Protein 4IO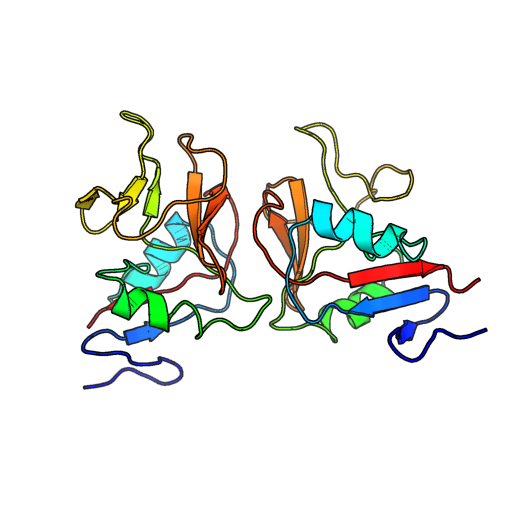P (pdb70)

Solvent-accessible surface area: 11741 Å² total; per-residue (Å²): 128,50,39,79,85,111,27,60,51,32,194,85,9,3,0,36,24,3,118,93,28,89,53,16,73,27,0,76,87,40,0,55,132,57,170,18,17,0,0,27,10,70,54,123,69,1,25,115,47,0,67,204,114,14,19,96,35,1,0,0,11,0,3,21,66,76,165,59,109,60,39,38,31,23,98,57,67,101,22,106,47,84,34,146,23,70,8,81,12,32,48,0,0,2,7,37,93,14,15,5,0,1,30,4,95,0,18,0,28,3,0,0,2,53,104,61,138,154,94,26,100,96,120,31,100,79,34,142,55,52,7,2,71,44,23,103,48,26,67,36,23,64,55,5,57,134,33,0,82,122,85,139,12,54,0,0,13,3,67,77,94,96,28,14,70,44,0,30,119,49,11,150,55,2,38,0,0,0,1,0,1,61,9,41,160,157,54,56,115,23,44,17,52,67,116,123,71,32,65,122,80,21,25,87,24,44,27,58,62,53,54,122,1,4,0,0,0,4,21,89,171,5,12,0,1,8,28,62,1,23,0,26,1,1,5,2,68,127

Foldseek 3Di:
DDDDPQWDDDDQKIKHKFDWWDFQVVVQVVLCVVPWGFAADDDPVVLQVQQVVAAPFKAWRQFFDDVPHATAGSPGDGDDPPDDAAAPATTWIHHNVGIYHDVRHDIGITMIMHGPD/DDDDDQWDDDPPKIKHFFDWWDQQVVVQVVLVVVVWGFADDPAPVSCLCVLQVADAVDKAFGQWFFDQVVLAIDGPVGDGDDVNHPDADDDRHHQWGWMDHSHHIYIDRSRTIDTTMIMDD

CATH classification: 3.10.100.10

Nearest PDB structures (foldseek):
  4iop-assembly1_B  TM=1.008E+00  e=7.908E-26  Homo sapiens
  5mgs-assembly1_A  TM=9.386E-01  e=6.373E-12  Homo sapiens
  5tzn-assembly2_W  TM=8.850E-01  e=7.744E-10  Mus musculus
  4zes-assembly1_A  TM=8.868E-01  e=1.144E-08  Homo sapiens
  4kzv-assembly2_B  TM=8.856E-01  e=1.827E-08  Bos taurus

Sequence (238 aa):
VACSGDWLGVRDKCFYFSDDTRNWTASKIFCSLQKAELAQIDTQEDMEFLKRYAGTDMHWIGLSRKQGDSWKWTNGTTFNGWFEIIGNGSFAFLSADGVHSSRGFIDIKWICSKPKYYLCPNDWLLNEGKCYWFSTSFKTWKESQRDCTQLQAHLLVIQNLDELEFIQNSLKPGHFGWIGLYVTFQGNLWMWIDEHFLVPELFSVIGPTDDRSCAVITGNWVYSEDCSSTFKGICQRD

Secondary structure (DSSP, 8-state):
----SSSEEETTEEEEE-SS-B-HHHHHHHHHTTT-EET---SHHHHHHHHHTTTTS-EEEEEEESTTS-EE-SSS-B---SS--TTSSSEEEE-SS-EEEE-S-S-BEEEEEEE--/---SSS-EEETTEEEE--SSEEEHHHHHHHHHTTT-EE----SHHHHHHHGGGS-TT-EEEEEEEE-SSS--EEETTTEE--TTT---BS---TTEEEEEESS-EEEEETTSEEE--EEE-

Structure (mmCIF, N/CA/C/O backbone):
data_4IOP
#
_entry.id   4IOP
#
_cell.length_a   74.640
_cell.length_b   74.640
_cell.length_c   271.080
_cell.angle_alpha   90.00
_cell.angle_beta   90.00
_cell.angle_gamma   90.00
#
_symmetry.space_group_name_H-M   'I 41 2 2'
#
loop_
_entity.id
_entity.type
_entity.pdbx_description
1 polymer 'C-type lectin domain family 2 member A'
2 polymer 'Killer cell lectin-like receptor subfamily F member 2'
3 branched alpha-D-mannopyranose-(1-4)-2-acetamido-2-deoxy-beta-D-glucopyranose-(1-4)-2-acetamido-2-deoxy-beta-D-glucopyranose
#
loop_
_atom_site.group_PDB
_atom_site.id
_atom_site.type_symbol
_atom_site.label_atom_id
_atom_site.label_alt_id
_atom_site.label_comp_id
_atom_site.label_asym_id
_atom_site.label_entity_id
_atom_site.label_seq_id
_atom_site.pdbx_PDB_ins_code
_atom_site.Cartn_x
_atom_site.Cartn_y
_atom_site.Cartn_z
_atom_site.occupancy
_atom_site.B_iso_or_equiv
_atom_site.auth_seq_id
_atom_site.auth_comp_id
_atom_site.auth_asym_id
_atom_site.auth_atom_id
_atom_site.pdbx_PDB_model_num
ATOM 1 N N . VAL A 1 15 ? -22.781 -17.783 32.633 1.00 96.11 56 VAL A N 1
ATOM 2 C CA . VAL A 1 15 ? -22.731 -19.192 32.104 1.00 96.11 56 VAL A CA 1
ATOM 3 C C . VAL A 1 15 ? -21.530 -20.053 32.516 1.00 96.11 56 VAL A C 1
ATOM 4 O O . VAL A 1 15 ? -21.690 -21.164 33.018 1.00 198.03 56 VAL A O 1
ATOM 5 N N . ALA A 1 16 ? -20.319 -19.525 32.327 1.00 108.47 57 ALA A N 1
ATOM 6 C CA . ALA A 1 16 ? -19.100 -20.253 32.677 1.00 108.47 57 ALA A CA 1
ATOM 7 C C . ALA A 1 16 ? -18.648 -21.274 31.636 1.00 108.47 57 ALA A C 1
ATOM 8 O O . ALA A 1 16 ? -19.326 -21.505 30.636 1.00 198.03 57 ALA A O 1
ATOM 9 N N . CYS A 1 17 ? -17.485 -21.878 31.871 1.00 123.48 58 CYS A N 1
ATOM 10 C CA . CYS A 1 17 ? -16.929 -22.893 30.964 1.00 123.48 58 CYS A CA 1
ATOM 11 C C . CYS A 1 17 ? -16.768 -24.196 31.764 1.00 123.48 58 CYS A C 1
ATOM 12 O O . CYS A 1 17 ? -16.804 -24.171 32.997 1.00 123.48 58 CYS A O 1
ATOM 15 N N . SER A 1 18 ? -16.579 -25.322 31.077 1.00 169.27 59 SER A N 1
ATOM 16 C CA . SER A 1 18 ? -16.426 -26.610 31.758 1.00 169.27 59 SER A CA 1
ATOM 17 C C . SER A 1 18 ? -15.197 -26.691 32.671 1.00 169.27 59 SER A C 1
ATOM 18 O O . SER A 1 18 ? -14.544 -25.684 32.948 1.00 169.27 59 SER A O 1
ATOM 21 N N . GLY A 1 19 ? -14.884 -27.901 33.125 1.00 167.79 60 GLY A N 1
ATOM 22 C CA . GLY A 1 19 ? -13.751 -28.097 34.015 1.00 167.79 60 GLY A CA 1
ATOM 23 C C . GLY A 1 19 ? -12.400 -28.249 33.342 1.00 167.79 60 GLY A C 1
ATOM 24 O O . GLY A 1 19 ? -11.400 -28.548 33.994 1.00 167.79 60 GLY A O 1
ATOM 25 N N . ASP A 1 20 ? -12.363 -28.050 32.034 1.00 99.82 61 ASP A N 1
ATOM 26 C CA . ASP A 1 20 ? -11.120 -28.161 31.287 1.00 99.82 61 ASP A CA 1
ATOM 27 C C . ASP A 1 20 ? -10.781 -26.783 30.727 1.00 99.82 61 ASP A C 1
ATOM 28 O O . ASP A 1 20 ? -9.611 -26.452 30.514 1.00 99.82 61 ASP A O 1
ATOM 33 N N . TRP A 1 21 ? -11.829 -25.989 30.501 1.00 95.38 62 TRP A N 1
ATOM 34 C CA . TRP A 1 21 ? -11.712 -24.640 29.951 1.00 95.38 62 TRP A CA 1
ATOM 35 C C . TRP A 1 21 ? -11.566 -23.576 31.032 1.00 95.38 62 TRP A C 1
ATOM 36 O O . TRP A 1 21 ? -12.053 -23.745 32.159 1.00 95.38 62 TRP A O 1
ATOM 47 N N . LEU A 1 22 ? -10.894 -22.481 30.671 1.00 67.84 63 LEU A N 1
ATOM 48 C CA . LEU A 1 22 ? -10.675 -21.356 31.584 1.00 67.84 63 LEU A CA 1
ATOM 49 C C . LEU A 1 22 ? -11.554 -20.186 31.151 1.00 67.84 63 LEU A C 1
ATOM 50 O O . LEU A 1 22 ? -11.568 -19.812 29.968 1.00 67.84 63 LEU A O 1
ATOM 55 N N . GLY A 1 23 ? -12.281 -19.612 32.108 1.00 75.11 64 GLY A N 1
ATOM 56 C CA . GLY A 1 23 ? -13.159 -18.492 31.808 1.00 75.11 64 GLY A CA 1
ATOM 57 C C . GLY A 1 23 ? -12.512 -17.124 31.972 1.00 75.11 64 GLY A C 1
ATOM 58 O O . GLY A 1 23 ? -12.158 -16.710 33.087 1.00 75.11 64 GLY A O 1
ATOM 59 N N . VAL A 1 24 ? -12.352 -16.418 30.856 1.00 87.81 65 VAL A N 1
ATOM 60 C CA . VAL A 1 24 ? -11.748 -15.085 30.863 1.00 87.81 65 VAL A CA 1
ATOM 61 C C . VAL A 1 24 ? -12.650 -14.098 30.132 1.00 87.81 65 VAL A C 1
ATOM 62 O O . VAL A 1 24 ? -12.739 -14.094 28.903 1.00 196.14 65 VAL A O 1
ATOM 66 N N . ARG A 1 25 ? -13.316 -13.261 30.916 1.00 95.74 66 ARG A N 1
ATOM 67 C CA . ARG A 1 25 ? -14.239 -12.270 30.401 1.00 95.74 66 ARG A CA 1
ATOM 68 C C . ARG A 1 25 ? -15.346 -12.938 29.594 1.00 95.74 66 ARG A C 1
ATOM 69 O O . ARG A 1 25 ? -16.023 -13.848 30.067 1.00 179.70 66 ARG A O 1
ATOM 77 N N . ASP A 1 26 ? -15.507 -12.469 28.366 1.00 154.04 67 ASP A N 1
ATOM 78 C CA . ASP A 1 26 ? -16.520 -12.965 27.450 1.00 154.04 67 ASP A CA 1
ATOM 79 C C . ASP A 1 26 ? -15.988 -14.106 26.595 1.00 154.04 67 ASP A C 1
ATOM 80 O O . ASP A 1 26 ? -16.481 -14.341 25.491 1.00 154.04 67 ASP A O 1
ATOM 85 N N . LYS A 1 27 ? -14.991 -14.820 27.106 1.00 116.47 68 LYS A N 1
ATOM 86 C CA . LYS A 1 27 ? -14.389 -15.914 26.348 1.00 116.47 68 LYS A CA 1
ATOM 87 C C . LYS A 1 27 ? -14.005 -17.122 27.196 1.00 116.47 68 LYS A C 1
ATOM 88 O O . LYS A 1 27 ? -13.813 -17.009 28.411 1.00 116.47 68 LYS A O 1
ATOM 94 N N . CYS A 1 28 ? -13.912 -18.276 26.532 1.00 72.99 69 CYS A N 1
ATOM 95 C CA . CYS A 1 28 ? -13.501 -19.531 27.158 1.00 72.99 69 CYS A CA 1
ATOM 96 C C . CYS A 1 28 ? -12.313 -20.027 26.358 1.00 72.99 69 CYS A C 1
ATOM 97 O O . CYS A 1 28 ? -12.373 -20.153 25.124 1.00 72.99 69 CYS A O 1
ATOM 100 N N . PHE A 1 29 ? -11.232 -20.306 27.077 1.00 111.93 70 PHE A N 1
ATOM 101 C CA . PHE A 1 29 ? -10.005 -20.765 26.459 1.00 111.93 70 PHE A CA 1
ATOM 102 C C . PHE A 1 29 ? -9.640 -22.180 26.868 1.00 111.93 70 PHE A C 1
ATOM 103 O O . PHE A 1 29 ? -9.924 -22.624 27.990 1.00 111.93 70 PHE A O 1
ATOM 111 N N . TYR A 1 30 ? -9.009 -22.884 25.935 1.00 85.32 71 TYR A N 1
ATOM 112 C CA . TYR A 1 30 ? -8.563 -24.234 26.192 1.00 85.32 71 TYR A CA 1
ATOM 113 C C . TYR A 1 30 ? -7.076 -24.321 25.901 1.00 85.32 71 TYR A C 1
ATOM 114 O O . TYR A 1 30 ? -6.616 -23.963 24.813 1.00 85.32 71 TYR A O 1
ATOM 123 N N . PHE A 1 31 ? -6.331 -24.782 26.899 1.00 65.64 72 PHE A N 1
ATOM 124 C CA . PHE A 1 31 ? -4.897 -24.959 26.773 1.00 65.64 72 PHE A CA 1
ATOM 125 C C . PHE A 1 31 ? -4.567 -26.433 26.635 1.00 65.64 72 PHE A C 1
ATOM 126 O O . PHE A 1 31 ? -4.897 -27.261 27.500 1.00 65.64 72 PHE A O 1
ATOM 134 N N . SER A 1 32 ? -3.923 -26.724 25.509 1.00 59.69 73 SER A N 1
ATOM 135 C CA . SER A 1 32 ? -3.485 -28.053 25.103 1.00 59.69 73 SER A CA 1
ATOM 136 C C . SER A 1 32 ? -2.492 -28.693 26.053 1.00 59.69 73 SER A C 1
ATOM 137 O O . SER A 1 32 ? -1.713 -28.015 26.716 1.00 59.69 73 SER A O 1
ATOM 140 N N . ASP A 1 33 ? -2.532 -30.016 26.115 1.00 83.11 74 ASP A N 1
ATOM 141 C CA . ASP A 1 33 ? -1.611 -30.744 26.959 1.00 83.11 74 ASP A CA 1
ATOM 142 C C . ASP A 1 33 ? -0.604 -31.445 26.069 1.00 83.11 74 ASP A C 1
ATOM 143 O O . ASP A 1 33 ? 0.588 -31.377 26.335 1.00 83.11 74 ASP A O 1
ATOM 148 N N . ASP A 1 34 ? -1.073 -32.108 25.011 1.00 111.01 75 ASP A N 1
ATOM 149 C CA . ASP A 1 34 ? -0.155 -32.766 24.077 1.00 111.01 75 ASP A CA 1
ATOM 150 C C . ASP A 1 34 ? 0.030 -31.867 22.849 1.00 111.01 75 ASP A C 1
ATOM 151 O O . ASP A 1 34 ? -0.558 -30.788 22.785 1.00 111.01 75 ASP A O 1
ATOM 156 N N . THR A 1 35 ? 0.838 -32.297 21.878 1.00 62.21 76 THR A N 1
ATOM 157 C CA . THR A 1 35 ? 1.096 -31.471 20.689 1.00 62.21 76 THR A CA 1
ATOM 158 C C . THR A 1 35 ? 0.416 -31.902 19.397 1.00 62.21 76 THR A C 1
ATOM 159 O O . THR A 1 35 ? 0.054 -33.059 19.221 1.00 62.21 76 THR A O 1
ATOM 163 N N . ARG A 1 36 ? 0.268 -30.950 18.486 1.00 72.67 77 ARG A N 1
ATOM 164 C CA . ARG A 1 36 ? -0.356 -31.202 17.193 1.00 72.67 77 ARG A CA 1
ATOM 165 C C . ARG A 1 36 ? 0.090 -30.153 16.182 1.00 72.67 77 ARG A C 1
ATOM 166 O O . ARG A 1 36 ? 0.727 -29.165 16.556 1.00 72.67 77 ARG A O 1
ATOM 174 N N . ASN A 1 37 ? -0.231 -30.365 14.904 1.00 81.65 78 ASN A N 1
ATOM 175 C CA . ASN A 1 37 ? 0.123 -29.360 13.915 1.00 81.65 78 ASN A CA 1
ATOM 176 C C . ASN A 1 37 ? -0.980 -28.305 13.895 1.00 81.65 78 ASN A C 1
ATOM 177 O O . ASN A 1 37 ? -2.014 -28.457 14.550 1.00 81.65 78 ASN A O 1
ATOM 182 N N . TRP A 1 38 ? -0.759 -27.231 13.154 1.00 88.35 79 TRP A N 1
ATOM 183 C CA . TRP A 1 38 ? -1.738 -26.168 13.129 1.00 88.35 79 TRP A CA 1
ATOM 184 C C . TRP A 1 38 ? -3.129 -26.609 12.688 1.00 88.35 79 TRP A C 1
ATOM 185 O O . TRP A 1 38 ? -4.127 -26.248 13.322 1.00 88.35 79 TRP A O 1
ATOM 196 N N . THR A 1 39 ? -3.196 -27.371 11.597 1.00 68.62 80 THR A N 1
ATOM 197 C CA . THR A 1 39 ? -4.478 -27.840 11.068 1.00 68.62 80 THR A CA 1
ATOM 198 C C . THR A 1 39 ? -5.143 -28.857 11.988 1.00 68.62 80 THR A C 1
ATOM 199 O O . THR A 1 39 ? -6.354 -28.815 12.191 1.00 68.62 80 THR A O 1
ATOM 203 N N . ALA A 1 40 ? -4.346 -29.774 12.528 1.00 60.73 81 ALA A N 1
ATOM 204 C CA . ALA A 1 40 ? -4.847 -30.800 13.438 1.00 60.73 81 ALA A CA 1
ATOM 205 C C . ALA A 1 40 ? -5.489 -30.142 14.665 1.00 60.73 81 ALA A C 1
ATOM 206 O O . ALA A 1 40 ? -6.264 -30.769 15.410 1.00 60.73 81 ALA A O 1
ATOM 208 N N . SER A 1 41 ? -5.158 -28.868 14.853 1.00 81.02 82 SER A N 1
ATOM 209 C CA . SER A 1 41 ? -5.656 -28.076 15.968 1.00 81.02 82 SER A CA 1
ATOM 210 C C . SER A 1 41 ? -6.887 -27.273 15.543 1.00 81.02 82 SER A C 1
ATOM 211 O O . SER A 1 41 ? -7.875 -27.201 16.278 1.00 81.02 82 SER A O 1
ATOM 214 N N . LYS A 1 42 ? -6.817 -26.664 14.361 1.00 102.35 83 LYS A N 1
ATOM 215 C CA . LYS A 1 42 ? -7.935 -25.885 13.840 1.00 102.35 83 LYS A CA 1
ATOM 216 C C . LYS A 1 42 ? -9.186 -26.743 13.996 1.00 102.35 83 LYS A C 1
ATOM 217 O O . LYS A 1 42 ? -10.220 -26.282 14.489 1.00 102.35 83 LYS A O 1
ATOM 223 N N . ILE A 1 43 ? -9.064 -28.001 13.583 1.00 93.81 84 ILE A N 1
ATOM 224 C CA . ILE A 1 43 ? -10.155 -28.959 13.660 1.00 93.81 84 ILE A CA 1
ATOM 225 C C . ILE A 1 43 ? -10.621 -29.132 15.103 1.00 93.81 84 ILE A C 1
ATOM 226 O O . ILE A 1 43 ? -11.784 -28.891 15.422 1.00 93.81 84 ILE A O 1
ATOM 231 N N . PHE A 1 44 ? -9.701 -29.557 15.965 1.00 121.29 85 PHE A N 1
ATOM 232 C CA . PHE A 1 44 ? -9.996 -29.800 17.379 1.00 121.29 85 PHE A CA 1
ATOM 233 C C . PHE A 1 44 ? -10.916 -28.764 18.025 1.00 121.29 85 PHE A C 1
ATOM 234 O O . PHE A 1 44 ? -11.924 -29.120 18.646 1.00 121.29 85 PHE A O 1
ATOM 242 N N . CYS A 1 45 ? -10.567 -27.487 17.896 1.00 90.90 86 CYS A N 1
ATOM 243 C CA . CYS A 1 45 ? -11.395 -26.437 18.480 1.00 90.90 86 CYS A CA 1
ATOM 244 C C . CYS A 1 45 ? -12.805 -26.566 17.906 1.00 90.90 86 CYS A C 1
ATOM 245 O O . CYS A 1 45 ? -13.796 -26.373 18.609 1.00 90.90 86 CYS A O 1
ATOM 248 N N . SER A 1 46 ? -12.880 -26.905 16.622 1.00 119.61 87 SER A N 1
ATOM 249 C CA . SER A 1 46 ? -14.158 -27.070 15.947 1.00 119.61 87 SER A CA 1
ATOM 250 C C . SER A 1 46 ? -14.956 -28.245 16.488 1.00 119.61 87 SER A C 1
ATOM 251 O O . SER A 1 46 ? -16.180 -28.190 16.528 1.00 119.61 87 SER A O 1
ATOM 254 N N . LEU A 1 47 ? -14.276 -29.312 16.896 1.00 79.89 88 LEU A N 1
ATOM 255 C CA . LEU A 1 47 ? -14.979 -30.463 17.459 1.00 79.89 88 LEU A CA 1
ATOM 256 C C . LEU A 1 47 ? -15.414 -30.146 18.895 1.00 79.89 88 LEU A C 1
ATOM 257 O O . LEU A 1 47 ? -15.610 -31.027 19.733 1.00 192.99 88 LEU A O 1
ATOM 262 N N . GLN A 1 48 ? -15.558 -28.846 19.135 1.00 95.80 89 GLN A N 1
ATOM 263 C CA . GLN A 1 48 ? -16.006 -28.248 20.391 1.00 95.80 89 GLN A CA 1
ATOM 264 C C . GLN A 1 48 ? -16.522 -26.893 19.931 1.00 95.80 89 GLN A C 1
ATOM 265 O O . GLN A 1 48 ? -16.561 -25.923 20.690 1.00 95.80 89 GLN A O 1
ATOM 271 N N . LYS A 1 49 ? -16.908 -26.853 18.660 1.00 112.95 90 LYS A N 1
ATOM 272 C CA . LYS A 1 49 ? -17.409 -25.647 18.020 1.00 112.95 90 LYS A CA 1
ATOM 273 C C . LYS A 1 49 ? -16.712 -24.401 18.545 1.00 112.95 90 LYS A C 1
ATOM 274 O O . LYS A 1 49 ? -17.323 -23.543 19.184 1.00 188.40 90 LYS A O 1
ATOM 280 N N . ALA A 1 50 ? -15.414 -24.325 18.271 1.00 87.75 91 ALA A N 1
ATOM 281 C CA . ALA A 1 50 ? -14.588 -23.193 18.671 1.00 87.75 91 ALA A CA 1
ATOM 282 C C . ALA A 1 50 ? -13.684 -22.804 17.508 1.00 87.75 91 ALA A C 1
ATOM 283 O O . ALA A 1 50 ? -13.917 -23.194 16.361 1.00 87.75 91 ALA A O 1
ATOM 285 N N . GLU A 1 51 ? -12.648 -22.031 17.811 1.00 83.79 92 GLU A N 1
ATOM 286 C CA . GLU A 1 51 ? -11.701 -21.592 16.791 1.00 83.79 92 GLU A CA 1
ATOM 287 C C . GLU A 1 51 ? -10.398 -21.240 17.487 1.00 83.79 92 GLU A C 1
ATOM 288 O O . GLU A 1 51 ? -10.393 -20.467 18.433 1.00 198.03 92 GLU A O 1
ATOM 290 N N . LEU A 1 52 ? -9.305 -21.818 17.004 1.00 108.06 93 LEU A N 1
ATOM 291 C CA . LEU A 1 52 ? -7.985 -21.587 17.579 1.00 108.06 93 LEU A CA 1
ATOM 292 C C . LEU A 1 52 ? -7.813 -20.234 18.262 1.00 108.06 93 LEU A C 1
ATOM 293 O O . LEU A 1 52 ? -7.527 -19.231 17.612 1.00 108.06 93 LEU A O 1
ATOM 298 N N . ALA A 1 53 ? -7.981 -20.230 19.581 1.00 127.10 94 ALA A N 1
ATOM 299 C CA . ALA A 1 53 ? -7.848 -19.034 20.411 1.00 127.10 94 ALA A CA 1
ATOM 300 C C . ALA A 1 53 ? -7.489 -17.738 19.689 1.00 127.10 94 ALA A C 1
ATOM 301 O O . ALA A 1 53 ? -6.338 -17.302 19.700 1.00 127.10 94 ALA A O 1
ATOM 303 N N . GLN A 1 54 ? -8.485 -17.124 19.067 1.00 116.73 95 GLN A N 1
ATOM 304 C CA . GLN A 1 54 ? -8.289 -15.866 18.361 1.00 116.73 95 GLN A CA 1
ATOM 305 C C . GLN A 1 54 ? -8.436 -14.749 19.401 1.00 116.73 95 GLN A C 1
ATOM 306 O O . GLN A 1 54 ? -9.499 -14.616 20.017 1.00 116.73 95 GLN A O 1
ATOM 312 N N . ILE A 1 55 ? -7.375 -13.963 19.605 1.00 111.15 96 ILE A N 1
ATOM 313 C CA . ILE A 1 55 ? -7.375 -12.872 20.600 1.00 111.15 96 ILE A CA 1
ATOM 314 C C . ILE A 1 55 ? -7.758 -11.496 20.033 1.00 111.15 96 ILE A C 1
ATOM 315 O O . ILE A 1 55 ? -7.304 -11.106 18.957 1.00 111.15 96 ILE A O 1
ATOM 320 N N . ASP A 1 56 ? -8.583 -10.750 20.762 1.00 93.64 97 ASP A N 1
ATOM 321 C CA . ASP A 1 56 ? -9.021 -9.452 20.264 1.00 93.64 97 ASP A CA 1
ATOM 322 C C . ASP A 1 56 ? -8.785 -8.221 21.158 1.00 93.64 97 ASP A C 1
ATOM 323 O O . ASP A 1 56 ? -8.458 -7.146 20.642 1.00 93.64 97 ASP A O 1
ATOM 328 N N . THR A 1 57 ? -8.949 -8.360 22.477 1.00 96.79 98 THR A N 1
ATOM 329 C CA . THR A 1 57 ? -8.710 -7.241 23.397 1.00 96.79 98 THR A CA 1
ATOM 330 C C . THR A 1 57 ? -7.271 -7.286 23.886 1.00 96.79 98 THR A C 1
ATOM 331 O O . THR A 1 57 ? -6.580 -8.284 23.699 1.00 96.79 98 THR A O 1
ATOM 335 N N . GLN A 1 58 ? -6.829 -6.207 24.525 1.00 93.24 99 GLN A N 1
ATOM 336 C CA . GLN A 1 58 ? -5.459 -6.094 25.032 1.00 93.24 99 GLN A CA 1
ATOM 337 C C . GLN A 1 58 ? -5.289 -6.823 26.365 1.00 93.24 99 GLN A C 1
ATOM 338 O O . GLN A 1 58 ? -4.182 -7.200 26.745 1.00 195.49 99 GLN A O 1
ATOM 344 N N . GLU A 1 59 ? -6.409 -7.024 27.058 1.00 132.36 100 GLU A N 1
ATOM 345 C CA . GLU A 1 59 ? -6.433 -7.705 28.351 1.00 132.36 100 GLU A CA 1
ATOM 346 C C . GLU A 1 59 ? -6.243 -9.213 28.184 1.00 132.36 100 GLU A C 1
ATOM 347 O O . GLU A 1 59 ? -5.611 -9.859 29.021 1.00 197.15 100 GLU A O 1
ATOM 349 N N . ASP A 1 60 ? -6.794 -9.764 27.103 1.00 150.96 101 ASP A N 1
ATOM 350 C CA . ASP A 1 60 ? -6.687 -11.198 26.814 1.00 150.96 101 ASP A CA 1
ATOM 351 C C . ASP A 1 60 ? -5.219 -11.580 26.590 1.00 150.96 101 ASP A C 1
ATOM 352 O O . ASP A 1 60 ? -4.701 -12.536 27.175 1.00 150.96 101 ASP A O 1
ATOM 357 N N . MET A 1 61 ? -4.569 -10.812 25.724 1.00 86.92 102 MET A N 1
ATOM 358 C CA . MET A 1 61 ? -3.169 -11.002 25.361 1.00 86.92 102 MET A CA 1
ATOM 359 C C . MET A 1 61 ? -2.273 -11.330 26.555 1.00 86.92 102 MET A C 1
ATOM 360 O O . MET A 1 61 ? -1.551 -12.328 26.566 1.00 86.92 102 MET A O 1
ATOM 365 N N . GLU A 1 62 ? -2.322 -10.468 27.560 1.00 103.85 103 GLU A N 1
ATOM 366 C CA . GLU A 1 62 ? -1.509 -10.641 28.749 1.00 103.85 103 GLU A CA 1
ATOM 367 C C . GLU A 1 62 ? -1.759 -12.007 29.348 1.00 103.85 103 GLU A C 1
ATOM 368 O O . GLU A 1 62 ? -0.817 -12.770 29.583 1.00 103.85 103 GLU A O 1
ATOM 374 N N . PHE A 1 63 ? -3.033 -12.315 29.585 1.00 86.12 104 PHE A N 1
ATOM 375 C CA . PHE A 1 63 ? -3.398 -13.602 30.153 1.00 86.12 104 PHE A CA 1
ATOM 376 C C . PHE A 1 63 ? -2.743 -14.740 29.390 1.00 86.12 104 PHE A C 1
ATOM 377 O O . PHE A 1 63 ? -2.062 -15.576 29.976 1.00 86.12 104 PHE A O 1
ATOM 385 N N . LEU A 1 64 ? -2.977 -14.785 28.083 1.00 72.13 105 LEU A N 1
ATOM 386 C CA . LEU A 1 64 ? -2.398 -15.837 27.268 1.00 72.13 105 LEU A CA 1
ATOM 387 C C . LEU A 1 64 ? -0.884 -15.994 27.429 1.00 72.13 105 LEU A C 1
ATOM 388 O O . LEU A 1 64 ? -0.419 -17.074 27.793 1.00 72.13 105 LEU A O 1
ATOM 393 N N . LYS A 1 65 ? -0.110 -14.946 27.152 1.00 95.54 106 LYS A N 1
ATOM 394 C CA . LYS A 1 65 ? 1.340 -15.052 27.296 1.00 95.54 106 LYS A CA 1
ATOM 395 C C . LYS A 1 65 ? 1.663 -15.532 28.705 1.00 95.54 106 LYS A C 1
ATOM 396 O O . LYS A 1 65 ? 2.469 -16.447 28.891 1.00 95.54 106 LYS A O 1
ATOM 402 N N . ARG A 1 66 ? 0.996 -14.919 29.683 1.00 64.32 107 ARG A N 1
ATOM 403 C CA . ARG A 1 66 ? 1.176 -15.221 31.101 1.00 64.32 107 ARG A CA 1
ATOM 404 C C . ARG A 1 66 ? 0.945 -16.697 31.464 1.00 64.32 107 ARG A C 1
ATOM 405 O O . ARG A 1 66 ? 1.741 -17.272 32.203 1.00 64.32 107 ARG A O 1
ATOM 413 N N . TYR A 1 67 ? -0.135 -17.298 30.957 1.00 84.71 108 TYR A N 1
ATOM 414 C CA . TYR A 1 67 ? -0.470 -18.705 31.237 1.00 84.71 108 TYR A CA 1
ATOM 415 C C . TYR A 1 67 ? 0.040 -19.579 30.094 1.00 84.71 108 TYR A C 1
ATOM 416 O O . TYR A 1 67 ? -0.684 -20.418 29.567 1.00 84.71 108 TYR A O 1
ATOM 425 N N . ALA A 1 68 ? 1.294 -19.395 29.712 1.00 47.79 109 ALA A N 1
ATOM 426 C CA . ALA A 1 68 ? 1.828 -20.171 28.602 1.00 47.79 109 ALA A CA 1
ATOM 427 C C . ALA A 1 68 ? 3.355 -20.148 28.595 1.00 47.79 109 ALA A C 1
ATOM 428 O O . ALA A 1 68 ? 4.017 -21.134 28.194 1.00 47.79 109 ALA A O 1
ATOM 430 N N . GLY A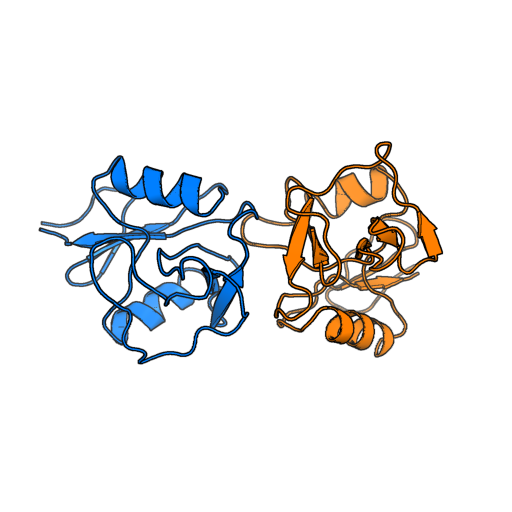 1 69 ? 3.892 -19.010 29.034 1.00 57.76 110 GLY A N 1
ATOM 431 C CA . GLY A 1 69 ? 5.325 -18.815 29.100 1.00 57.76 110 GLY A CA 1
ATOM 432 C C . GLY A 1 69 ? 6.125 -19.677 28.152 1.00 57.76 110 GLY A C 1
ATOM 433 O O . GLY A 1 69 ? 5.779 -19.824 26.992 1.00 57.76 110 GLY A O 1
ATOM 434 N N . THR A 1 70 ? 7.203 -20.248 28.672 1.00 61.50 111 THR A N 1
ATOM 435 C CA . THR A 1 70 ? 8.105 -21.112 27.936 1.00 61.50 111 THR A CA 1
ATOM 436 C C . THR A 1 70 ? 7.420 -22.122 26.965 1.00 61.50 111 THR A C 1
ATOM 437 O O . THR A 1 70 ? 8.076 -22.702 26.093 1.00 61.50 111 THR A O 1
ATOM 441 N N . ASP A 1 71 ? 6.107 -22.317 27.091 1.00 88.03 112 ASP A N 1
ATOM 442 C CA . ASP A 1 71 ? 5.387 -23.255 26.222 1.00 88.03 112 ASP A CA 1
ATOM 443 C C . ASP A 1 71 ? 4.711 -22.598 25.007 1.00 88.03 112 ASP A C 1
ATOM 444 O O . ASP A 1 71 ? 3.954 -21.648 25.165 1.00 88.03 112 ASP A O 1
ATOM 449 N N . MET A 1 72 ? 4.983 -23.125 23.807 1.00 72.00 113 MET A N 1
ATOM 450 C CA . MET A 1 72 ? 4.433 -22.615 22.533 1.00 72.00 113 MET A CA 1
ATOM 451 C C . MET A 1 72 ? 3.055 -23.166 22.171 1.00 72.00 113 MET A C 1
ATOM 452 O O . MET A 1 72 ? 2.814 -24.364 22.297 1.00 72.00 113 MET A O 1
ATOM 457 N N . HIS A 1 73 ? 2.172 -22.296 21.679 1.00 73.86 114 HIS A N 1
ATOM 458 C CA . HIS A 1 73 ? 0.803 -22.694 21.317 1.00 73.86 114 HIS A CA 1
ATOM 459 C C . HIS A 1 73 ? 0.313 -22.063 20.006 1.00 73.86 114 HIS A C 1
ATOM 460 O O . HIS A 1 73 ? 0.726 -20.963 19.655 1.00 73.86 114 HIS A O 1
ATOM 467 N N . TRP A 1 74 ? -0.577 -22.751 19.292 1.00 80.73 115 TRP A N 1
ATOM 468 C CA . TRP A 1 74 ? -1.133 -22.230 18.033 1.00 80.73 115 TRP A CA 1
ATOM 469 C C . TRP A 1 74 ? -2.276 -21.278 18.364 1.00 80.73 115 TRP A C 1
ATOM 470 O O . TRP A 1 74 ? -2.891 -21.405 19.425 1.00 80.73 115 TRP A O 1
ATOM 481 N N . ILE A 1 75 ? -2.584 -20.352 17.454 1.00 94.12 116 ILE A N 1
ATOM 482 C CA . ILE A 1 75 ? -3.667 -19.391 17.695 1.00 94.12 116 ILE A CA 1
ATOM 483 C C . ILE A 1 75 ? -4.635 -19.070 16.540 1.00 94.12 116 ILE A C 1
ATOM 484 O O . ILE A 1 75 ? -5.294 -18.025 16.545 1.00 94.12 116 ILE A O 1
ATOM 489 N N . GLY A 1 76 ? -4.722 -19.952 15.552 1.00 147.82 117 GLY A N 1
ATOM 490 C CA . GLY A 1 76 ? -5.642 -19.706 14.456 1.00 147.82 117 GLY A CA 1
ATOM 491 C C . GLY A 1 76 ? -5.211 -18.702 13.406 1.00 147.82 117 GLY A C 1
ATOM 492 O O . GLY A 1 76 ? -5.499 -18.896 12.225 1.00 147.82 117 GLY A O 1
ATOM 493 N N . LEU A 1 77 ? -4.551 -17.622 13.812 1.00 86.68 118 LEU A N 1
ATOM 494 C CA . LEU A 1 77 ? -4.099 -16.642 12.832 1.00 86.68 118 LEU A CA 1
ATOM 495 C C . LEU A 1 77 ? -3.225 -17.330 11.798 1.00 86.68 118 LEU A C 1
ATOM 496 O O . LEU A 1 77 ? -2.329 -18.111 12.144 1.00 86.68 118 LEU A O 1
ATOM 501 N N . SER A 1 78 ? -3.483 -17.025 10.527 1.00 113.56 119 SER A N 1
ATOM 502 C CA . SER A 1 78 ? -2.743 -17.638 9.436 1.00 113.56 119 SER A CA 1
ATOM 503 C C . SER A 1 78 ? -2.885 -16.861 8.138 1.00 113.56 119 SER A C 1
ATOM 504 O O . SER A 1 78 ? -3.902 -16.203 7.911 1.00 113.56 119 SER A O 1
ATOM 507 N N . ARG A 1 79 ? -1.863 -16.957 7.288 1.00 93.28 120 ARG A N 1
ATOM 508 C CA . ARG A 1 79 ? -1.876 -16.297 5.991 1.00 93.28 120 ARG A CA 1
ATOM 509 C C . ARG A 1 79 ? -1.744 -17.343 4.874 1.00 93.28 120 ARG A C 1
ATOM 510 O O . ARG A 1 79 ? -0.762 -18.093 4.821 1.00 93.28 120 ARG A O 1
ATOM 518 N N . LYS A 1 80 ? -2.756 -17.398 4.002 1.00 123.89 121 LYS A N 1
ATOM 519 C CA . LYS A 1 80 ? -2.795 -18.350 2.886 1.00 123.89 121 LYS A CA 1
ATOM 520 C C . LYS A 1 80 ? -1.918 -17.909 1.712 1.00 123.89 121 LYS A C 1
ATOM 521 O O . LYS A 1 80 ? -2.326 -17.082 0.893 1.00 194.50 121 LYS A O 1
ATOM 523 N N . GLN A 1 81 ? -0.718 -18.479 1.641 1.00 176.73 122 GLN A N 1
ATOM 524 C CA . GLN A 1 81 ? 0.256 -18.178 0.595 1.00 176.73 122 GLN A CA 1
ATOM 525 C C . GLN A 1 81 ? 0.291 -16.714 0.171 1.00 176.73 122 GLN A C 1
ATOM 526 O O . GLN A 1 81 ? -0.437 -16.297 -0.732 1.00 176.73 122 GLN A O 1
ATOM 532 N N . GLY A 1 82 ? 1.149 -15.944 0.841 1.00 179.00 123 GLY A N 1
ATOM 533 C CA . GLY A 1 82 ? 1.301 -14.533 0.526 1.00 179.00 123 GLY A CA 1
ATOM 534 C C . GLY A 1 82 ? 0.047 -13.683 0.627 1.00 179.00 123 GLY A C 1
ATOM 535 O O . GLY A 1 82 ? 0.138 -12.470 0.821 1.00 179.00 123 GLY A O 1
ATOM 536 N N . ASP A 1 83 ? -1.118 -14.312 0.495 1.00 150.81 124 ASP A N 1
ATOM 537 C CA . ASP A 1 83 ? -2.396 -13.612 0.564 1.00 150.81 124 ASP A CA 1
ATOM 538 C C . ASP A 1 83 ? -2.415 -12.583 1.704 1.00 150.81 124 ASP A C 1
ATOM 539 O O . ASP A 1 83 ? -1.996 -11.437 1.526 1.00 150.81 124 ASP A O 1
ATOM 544 N N . SER A 1 84 ? -2.901 -12.998 2.871 1.00 139.24 125 SER A N 1
ATOM 545 C CA . SER A 1 84 ? -2.971 -12.121 4.039 1.00 139.24 125 SER A CA 1
ATOM 546 C C . SER A 1 84 ? -3.402 -12.873 5.305 1.00 139.24 125 SER A C 1
ATOM 547 O O . SER A 1 84 ? -4.259 -13.759 5.247 1.00 139.24 125 SER A O 1
ATOM 550 N N . TRP A 1 85 ? -2.800 -12.519 6.441 1.00 88.26 126 TRP A N 1
ATOM 551 C CA . TRP A 1 85 ? -3.122 -13.156 7.713 1.00 88.26 126 TRP A CA 1
ATOM 552 C C . TRP A 1 85 ? -4.613 -13.020 7.987 1.00 88.26 126 TRP A C 1
ATOM 553 O O . TRP A 1 85 ? -5.164 -11.922 7.901 1.00 88.26 126 TRP A O 1
ATOM 564 N N . LYS A 1 86 ? -5.265 -14.132 8.318 1.00 86.25 127 LYS A N 1
ATOM 565 C CA . LYS A 1 86 ? -6.697 -14.125 8.616 1.00 86.25 127 LYS A CA 1
ATOM 566 C C . LYS A 1 86 ? -7.008 -15.178 9.675 1.00 86.25 127 LYS A C 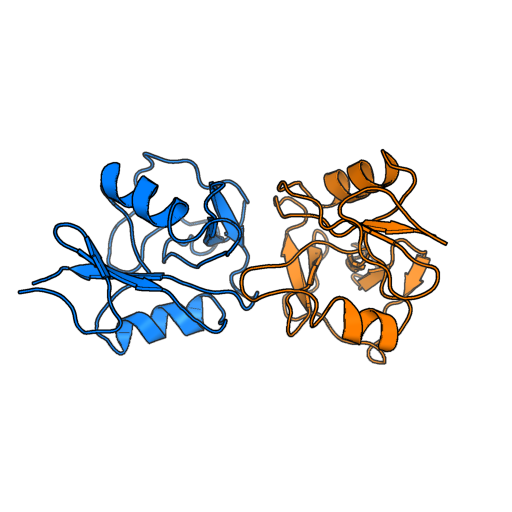1
ATOM 567 O O . LYS A 1 86 ? -6.500 -16.301 9.620 1.00 163.10 127 LYS A O 1
ATOM 569 N N . TRP A 1 87 ? -7.847 -14.800 10.632 1.00 89.42 128 TRP A N 1
ATOM 570 C CA . TRP A 1 87 ? -8.248 -15.684 11.729 1.00 89.42 128 TRP A CA 1
ATOM 571 C C . TRP A 1 87 ? -8.940 -16.981 11.288 1.00 89.42 128 TRP A C 1
ATOM 572 O O . TRP A 1 87 ? -8.898 -17.359 10.115 1.00 89.42 128 TRP A O 1
ATOM 583 N N . THR A 1 88 ? -9.566 -17.660 12.249 1.00 127.60 129 THR A N 1
ATOM 584 C CA . THR A 1 88 ? -10.280 -18.907 11.983 1.00 127.60 129 THR A CA 1
ATOM 585 C C . THR A 1 88 ? -11.685 -18.588 11.508 1.00 127.60 129 THR A C 1
ATOM 586 O O . THR A 1 88 ? -12.112 -19.087 10.470 1.00 196.39 129 THR A O 1
ATOM 590 N N . ASN A 1 89 ? -12.404 -17.770 12.279 1.00 166.25 130 ASN A N 1
ATOM 591 C CA . ASN A 1 89 ? -13.757 -17.384 11.902 1.00 166.25 130 ASN A CA 1
ATOM 592 C C . ASN A 1 89 ? -13.662 -16.717 10.528 1.00 166.25 130 ASN A C 1
ATOM 593 O O . ASN A 1 89 ? -13.094 -17.282 9.589 1.00 192.43 130 ASN A O 1
ATOM 598 N N . GLY A 1 90 ? -14.216 -15.528 10.393 1.00 137.62 131 GLY A N 1
ATOM 599 C CA . GLY A 1 90 ? -14.136 -14.860 9.118 1.00 137.62 131 GLY A CA 1
ATOM 600 C C . GLY A 1 90 ? -13.721 -13.439 9.411 1.00 137.62 131 GLY A C 1
ATOM 601 O O . GLY A 1 90 ? -14.359 -12.777 10.236 1.00 137.62 131 GLY A O 1
ATOM 602 N N . THR A 1 91 ? -12.645 -12.976 8.779 1.00 99.71 132 THR A N 1
ATOM 603 C CA . THR A 1 91 ? -12.175 -11.599 8.959 1.00 99.71 132 THR A CA 1
ATOM 604 C C . THR A 1 91 ? -10.673 -11.434 8.751 1.00 99.71 132 THR A C 1
ATOM 605 O O . THR A 1 91 ? -9.865 -12.236 9.215 1.00 198.03 132 THR A O 1
ATOM 609 N N . THR A 1 92 ? -10.319 -10.364 8.050 1.00 111.89 133 THR A N 1
ATOM 610 C CA . THR A 1 92 ? -8.921 -10.045 7.793 1.00 111.89 133 THR A CA 1
ATOM 611 C C . THR A 1 92 ? -8.369 -9.512 9.110 1.00 111.89 133 THR A C 1
ATOM 612 O O . THR A 1 92 ? -9.057 -8.795 9.844 1.00 111.89 133 THR A O 1
ATOM 616 N N . PHE A 1 93 ? -7.135 -9.880 9.423 1.00 128.22 134 PHE A N 1
ATOM 617 C CA . PHE A 1 93 ? -6.529 -9.429 10.660 1.00 128.22 134 PHE A CA 1
ATOM 618 C C . PHE A 1 93 ? -6.050 -7.989 10.560 1.00 128.22 134 PHE A C 1
ATOM 619 O O . PHE A 1 93 ? -5.281 -7.647 9.659 1.00 198.03 134 PHE A O 1
ATOM 627 N N . ASN A 1 94 ? -6.517 -7.145 11.479 1.00 124.35 135 ASN A N 1
ATOM 628 C CA . ASN A 1 94 ? -6.086 -5.753 11.508 1.00 124.35 135 ASN A CA 1
ATOM 629 C C . ASN A 1 94 ? -4.605 -5.790 11.892 1.00 124.35 135 ASN A C 1
ATOM 630 O O . ASN A 1 94 ? -3.783 -6.210 11.080 1.00 124.35 135 ASN A O 1
ATOM 635 N N . GLY A 1 95 ? -4.242 -5.379 13.102 1.00 110.94 136 GLY A N 1
ATOM 636 C CA . GLY A 1 95 ? -2.832 -5.453 13.450 1.00 110.94 136 GLY A CA 1
ATOM 637 C C . GLY A 1 95 ? -2.308 -4.745 14.683 1.00 110.94 136 GLY A C 1
ATOM 638 O O . GLY A 1 95 ? -1.210 -4.182 14.640 1.00 110.94 136 GLY A O 1
ATOM 639 N N . TRP A 1 96 ? -3.054 -4.774 15.784 1.00 164.16 137 TRP A N 1
ATOM 640 C CA . TRP A 1 96 ? -2.590 -4.110 16.998 1.00 164.16 137 TRP A CA 1
ATOM 641 C C . TRP A 1 96 ? -1.350 -4.772 17.575 1.00 164.16 137 TRP A C 1
ATOM 642 O O . TRP A 1 96 ? -0.827 -4.336 18.601 1.00 164.16 137 TRP A O 1
ATOM 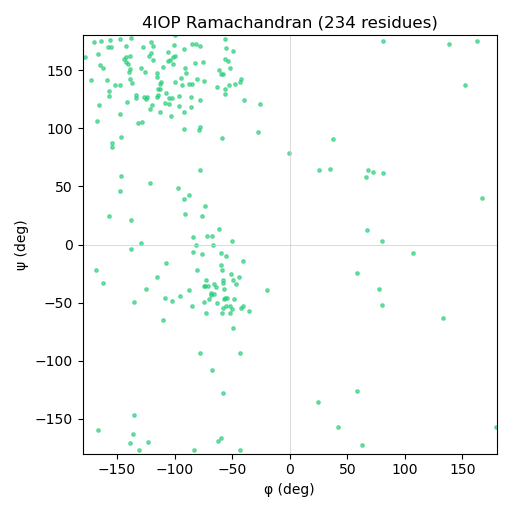653 N N . PHE A 1 97 ? -0.879 -5.827 16.917 1.00 101.15 138 PHE A N 1
ATOM 654 C CA . PHE A 1 97 ? 0.325 -6.509 17.371 1.00 101.15 138 PHE A CA 1
ATOM 655 C C . PHE A 1 97 ? 1.095 -7.194 16.253 1.00 101.15 138 PHE A C 1
ATOM 656 O O . PHE A 1 97 ? 0.521 -7.814 15.363 1.00 101.15 138 PHE A O 1
ATOM 664 N N . GLU A 1 98 ? 2.410 -7.043 16.307 1.00 82.79 139 GLU A N 1
ATOM 665 C CA . GLU A 1 98 ? 3.327 -7.629 15.338 1.00 82.79 139 GLU A CA 1
ATOM 666 C C . GLU A 1 98 ? 3.079 -9.152 15.283 1.00 82.79 139 GLU A C 1
ATOM 667 O O . GLU A 1 98 ? 2.352 -9.690 16.133 1.00 82.79 139 GLU A O 1
ATOM 673 N N . ILE A 1 99 ? 3.668 -9.825 14.283 1.00 74.39 140 ILE A N 1
ATOM 674 C CA . ILE A 1 99 ? 3.591 -11.296 14.102 1.00 74.39 140 ILE A CA 1
ATOM 675 C C . ILE A 1 99 ? 4.935 -11.712 13.495 1.00 74.39 140 ILE A C 1
ATOM 676 O O . ILE A 1 99 ? 4.975 -12.255 12.394 1.00 74.39 140 ILE A O 1
ATOM 681 N N . ILE A 1 100 ? 6.032 -11.437 14.198 1.00 68.68 141 ILE A N 1
ATOM 682 C CA . ILE A 1 100 ? 7.361 -11.775 13.694 1.00 68.68 141 ILE A CA 1
ATOM 683 C C . ILE A 1 100 ? 7.448 -13.238 13.313 1.00 68.68 141 ILE A C 1
ATOM 684 O O . ILE A 1 100 ? 6.657 -14.041 13.793 1.00 68.68 141 ILE A O 1
ATOM 689 N N . GLY A 1 101 ? 8.402 -13.574 12.446 1.00 127.82 142 GLY A N 1
ATOM 690 C CA . GLY A 1 101 ? 8.578 -14.949 12.021 1.00 127.82 142 GLY A CA 1
ATOM 691 C C . GLY A 1 101 ? 8.733 -15.080 10.520 1.00 127.82 142 GLY A C 1
ATOM 692 O O . GLY A 1 101 ? 9.779 -15.508 10.037 1.00 127.82 142 GLY A O 1
ATOM 693 N N . ASN A 1 102 ? 7.692 -14.697 9.787 1.00 126.34 143 ASN A N 1
ATOM 694 C CA . ASN A 1 102 ? 7.664 -14.782 8.326 1.00 126.34 143 ASN A CA 1
ATOM 695 C C . ASN A 1 102 ? 7.323 -16.230 7.957 1.00 126.34 143 ASN A C 1
ATOM 696 O O . ASN A 1 102 ? 8.113 -16.949 7.339 1.00 126.34 143 ASN A O 1
ATOM 701 N N . GLY A 1 103 ? 6.131 -16.640 8.383 1.00 95.07 144 GLY A N 1
ATOM 702 C CA . GLY A 1 103 ? 5.618 -17.970 8.114 1.00 95.07 144 GLY A CA 1
ATOM 703 C C . GLY A 1 103 ? 4.170 -17.811 7.685 1.00 95.07 144 GLY A C 1
ATOM 704 O O . GLY A 1 103 ? 3.827 -16.816 7.055 1.00 95.07 144 GLY A O 1
ATOM 705 N N . SER A 1 104 ? 3.309 -18.765 8.022 1.00 87.47 145 SER A N 1
ATOM 706 C CA . SER A 1 104 ? 1.896 -18.668 7.639 1.00 87.47 145 SER A CA 1
ATOM 707 C C . SER A 1 104 ? 0.965 -19.085 8.781 1.00 87.47 145 SER A C 1
ATOM 708 O O . SER A 1 104 ? -0.260 -18.991 8.671 1.00 87.47 145 SER A O 1
ATOM 711 N N . PHE A 1 105 ? 1.566 -19.541 9.878 1.00 81.75 146 PHE A N 1
ATOM 712 C CA . PHE A 1 105 ? 0.832 -19.970 11.065 1.00 81.75 146 PHE A CA 1
ATOM 713 C C . PHE A 1 105 ? 1.499 -19.356 12.290 1.00 81.75 146 PHE A C 1
ATOM 714 O O . PHE A 1 105 ? 2.723 -19.464 12.475 1.00 81.75 146 PHE A O 1
ATOM 722 N N . ALA A 1 106 ? 0.683 -18.703 13.114 1.00 77.35 147 ALA A N 1
ATOM 723 C CA . ALA A 1 106 ? 1.182 -18.033 14.302 1.00 77.35 147 ALA A CA 1
ATOM 724 C C . ALA A 1 106 ? 1.007 -18.796 15.624 1.00 77.35 147 ALA A C 1
ATOM 725 O O . ALA A 1 106 ? -0.032 -19.447 15.859 1.00 77.35 147 ALA A O 1
ATOM 727 N N . PHE A 1 107 ? 2.039 -18.717 16.476 1.00 77.95 148 PHE A N 1
ATOM 728 C CA . PHE A 1 107 ? 2.004 -19.370 17.782 1.00 77.95 148 PHE A CA 1
ATOM 729 C C . PHE A 1 107 ? 2.371 -18.427 18.917 1.00 77.95 148 PHE A C 1
ATOM 730 O O . PHE A 1 107 ? 3.130 -17.475 18.735 1.00 77.95 148 PHE A O 1
ATOM 738 N N . LEU A 1 108 ? 1.830 -18.724 20.094 1.00 76.92 149 LEU A N 1
ATOM 739 C CA . LEU A 1 108 ? 2.007 -17.898 21.281 1.00 76.92 149 LEU A CA 1
ATOM 740 C C . LEU A 1 108 ? 2.895 -18.419 22.423 1.00 76.92 149 LEU A C 1
ATOM 741 O O . LEU A 1 108 ? 2.642 -19.488 22.993 1.00 76.92 149 LEU A O 1
ATOM 746 N N . SER A 1 109 ? 3.923 -17.631 22.745 1.00 61.39 150 SER A N 1
ATOM 747 C CA . SER A 1 109 ? 4.866 -17.898 23.834 1.00 61.39 150 SER A CA 1
ATOM 748 C C . SER A 1 109 ? 4.681 -16.690 24.761 1.00 61.39 150 SER A C 1
ATOM 749 O O . SER A 1 109 ? 4.180 -15.662 24.314 1.00 61.39 150 SER A O 1
ATOM 752 N N . ALA A 1 110 ? 5.046 -16.790 26.036 1.00 105.17 151 ALA A N 1
ATOM 753 C CA . ALA A 1 110 ? 4.897 -15.634 26.918 1.00 105.17 151 ALA A CA 1
ATOM 754 C C . ALA A 1 110 ? 5.715 -14.500 26.298 1.00 105.17 151 ALA A C 1
ATOM 755 O O . ALA A 1 110 ? 5.351 -13.321 26.396 1.00 105.17 151 ALA A O 1
ATOM 757 N N . ASP A 1 111 ? 6.819 -14.883 25.656 1.00 117.73 152 ASP A N 1
ATOM 758 C CA . ASP A 1 111 ? 7.720 -13.945 24.997 1.00 117.73 152 ASP A CA 1
ATOM 759 C C . ASP A 1 111 ? 7.004 -13.113 23.927 1.00 117.73 152 ASP A C 1
ATOM 760 O O . ASP A 1 111 ? 7.052 -11.876 23.930 1.00 117.73 152 ASP A O 1
ATOM 765 N N . GLY A 1 112 ? 6.361 -13.817 23.001 1.00 87.21 153 GLY A N 1
ATOM 766 C CA . GLY A 1 112 ? 5.625 -13.178 21.927 1.00 87.21 153 GLY A CA 1
ATOM 767 C C . GLY A 1 112 ? 4.988 -14.187 20.981 1.00 87.21 153 GLY A C 1
ATOM 768 O O . GLY A 1 112 ? 4.733 -15.343 21.342 1.00 87.21 153 GLY A O 1
ATOM 769 N N . VAL A 1 113 ? 4.717 -13.750 19.757 1.00 87.24 154 VAL A N 1
ATOM 770 C CA . VAL A 1 113 ? 4.123 -14.636 18.763 1.00 87.24 154 VAL A CA 1
ATOM 771 C C . VAL A 1 113 ? 4.920 -14.666 17.462 1.00 87.24 154 VAL A C 1
ATOM 772 O O . VAL A 1 113 ? 5.212 -13.629 16.861 1.00 87.24 154 VAL A O 1
ATOM 776 N N . HIS A 1 114 ? 5.264 -15.879 17.041 1.00 97.82 155 HIS A N 1
ATOM 777 C CA . HIS A 1 114 ? 6.043 -16.067 15.831 1.00 97.82 155 HIS A CA 1
ATOM 778 C C . HIS A 1 114 ? 5.324 -16.877 14.784 1.00 97.82 155 HIS A C 1
ATOM 779 O O . HIS A 1 114 ? 4.263 -17.457 15.045 1.00 97.82 155 HIS A O 1
ATOM 786 N N . SER A 1 115 ? 5.921 -16.914 13.598 1.00 71.72 156 SER A N 1
ATOM 787 C CA . SER A 1 115 ? 5.337 -17.615 12.473 1.00 71.72 156 SER A CA 1
ATOM 788 C C . SER A 1 115 ? 5.991 -18.953 12.240 1.00 71.72 156 SER A C 1
ATOM 789 O O . SER A 1 115 ? 7.154 -19.177 12.616 1.00 71.72 156 SER A O 1
ATOM 792 N N . SER A 1 116 ? 5.228 -19.839 11.610 1.00 82.04 157 SER A N 1
ATOM 793 C CA . SER A 1 116 ? 5.712 -21.166 11.293 1.00 82.04 157 SER A CA 1
ATOM 794 C C . SER A 1 116 ? 4.973 -21.748 10.106 1.00 82.04 157 SER A C 1
ATOM 795 O O . SER A 1 116 ? 3.966 -21.202 9.651 1.00 82.04 157 SER A O 1
ATOM 798 N N . ARG A 1 117 ? 5.486 -22.870 9.618 1.00 96.46 158 ARG A N 1
ATOM 799 C CA . ARG A 1 117 ? 4.878 -23.568 8.507 1.00 96.46 158 ARG A CA 1
ATOM 800 C C . ARG A 1 117 ? 3.723 -24.407 9.022 1.00 96.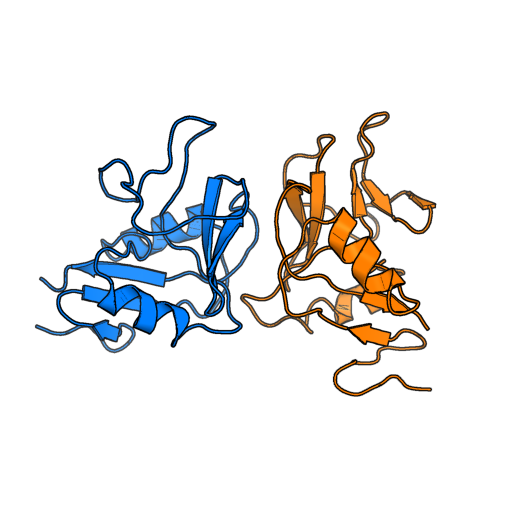46 158 ARG A C 1
ATOM 801 O O . ARG A 1 117 ? 3.056 -25.077 8.246 1.00 96.46 158 ARG A O 1
ATOM 809 N N . GLY A 1 118 ? 3.495 -24.365 10.334 1.00 130.29 159 GLY A N 1
ATOM 810 C CA . GLY A 1 118 ? 2.400 -25.107 10.940 1.00 130.29 159 GLY A CA 1
ATOM 811 C C . GLY A 1 118 ? 2.515 -26.621 10.911 1.00 130.29 159 GLY A C 1
ATOM 812 O O . GLY A 1 118 ? 1.540 -27.327 11.192 1.00 130.29 159 GLY A O 1
ATOM 813 N N . PHE A 1 119 ? 3.702 -27.118 10.571 1.00 87.63 160 PHE A N 1
ATOM 814 C CA . PHE A 1 119 ? 3.958 -28.557 10.503 1.00 87.63 160 PHE A CA 1
ATOM 815 C C . PHE A 1 119 ? 4.389 -29.113 11.859 1.00 87.63 160 PHE A C 1
ATOM 816 O O . PHE A 1 119 ? 4.005 -30.222 12.250 1.00 87.63 160 PHE A O 1
ATOM 824 N N . ILE A 1 120 ? 5.199 -28.318 12.554 1.00 109.35 161 ILE A N 1
ATOM 825 C CA . ILE A 1 120 ? 5.726 -28.640 13.876 1.00 109.35 161 ILE A CA 1
ATOM 826 C C . ILE A 1 120 ? 4.617 -29.031 14.865 1.00 109.35 161 ILE A C 1
ATOM 827 O O . ILE A 1 120 ? 3.562 -28.386 14.913 1.00 109.35 161 ILE A O 1
ATOM 832 N N . ASP A 1 121 ? 4.863 -30.080 15.654 1.00 52.80 162 ASP A N 1
ATOM 833 C CA . ASP A 1 121 ? 3.882 -30.539 16.639 1.00 52.80 162 ASP A CA 1
ATOM 834 C C . ASP A 1 121 ? 4.113 -29.887 17.998 1.00 52.80 162 ASP A C 1
ATOM 835 O O . ASP A 1 121 ? 4.959 -30.292 18.787 1.00 52.80 162 ASP A O 1
ATOM 840 N N . ILE A 1 122 ? 3.324 -28.859 18.255 1.00 47.83 163 ILE A N 1
ATOM 841 C CA . ILE A 1 122 ? 3.421 -28.094 19.479 1.00 47.83 163 ILE A CA 1
ATOM 842 C C . ILE A 1 122 ? 2.018 -27.959 20.083 1.00 47.83 163 ILE A C 1
ATOM 843 O O . ILE A 1 122 ? 1.061 -28.509 19.541 1.00 47.83 163 ILE A O 1
ATOM 848 N N . LYS A 1 123 ? 1.894 -27.231 21.192 1.00 64.01 164 LYS A N 1
ATOM 849 C CA . LYS A 1 123 ? 0.593 -27.032 21.838 1.00 64.01 164 LYS A CA 1
ATOM 850 C C . LYS A 1 123 ? -0.222 -25.930 21.167 1.00 64.01 164 LYS A C 1
ATOM 851 O O . LYS A 1 123 ? 0.275 -25.227 20.290 1.00 64.01 164 LYS A O 1
ATOM 857 N N .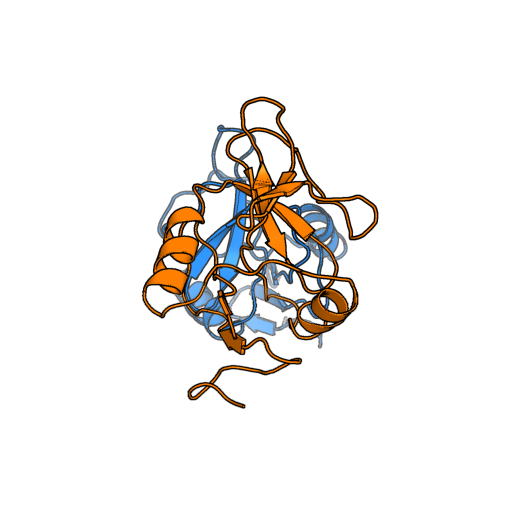 TRP A 1 124 ? -1.473 -25.777 21.587 1.00 62.22 165 TRP A N 1
ATOM 858 C CA . TRP A 1 124 ? -2.348 -24.770 21.003 1.00 62.22 165 TRP A CA 1
ATOM 859 C C . TRP A 1 124 ? -3.289 -24.269 22.077 1.00 62.22 165 TRP A C 1
ATOM 860 O O . TRP A 1 124 ? -3.287 -24.783 23.188 1.00 62.22 165 TRP A O 1
ATOM 871 N N . ILE A 1 125 ? -4.113 -23.285 21.728 1.00 47.57 166 ILE A N 1
ATOM 872 C CA . ILE A 1 125 ? -5.087 -22.704 22.650 1.00 47.57 166 ILE A CA 1
ATOM 873 C C . ILE A 1 125 ? -6.397 -22.528 21.883 1.00 47.57 166 ILE A C 1
ATOM 874 O O . ILE A 1 125 ? -6.381 -22.137 20.716 1.00 47.57 166 ILE A O 1
ATOM 879 N N . CYS A 1 126 ? -7.532 -22.819 22.504 1.00 81.28 167 CYS A N 1
ATOM 880 C CA . CYS A 1 126 ? -8.788 -22.627 21.786 1.00 81.28 167 CYS A CA 1
ATOM 881 C C . CYS A 1 126 ? -9.593 -21.535 22.477 1.00 81.28 167 CYS A C 1
ATOM 882 O O . CYS A 1 126 ? -9.561 -21.398 23.705 1.00 81.28 167 CYS A O 1
ATOM 885 N N . SER A 1 127 ? -10.296 -20.750 21.665 1.00 95.36 168 SER A N 1
ATOM 886 C CA . SER A 1 127 ? -11.137 -19.672 22.158 1.00 95.36 168 SER A CA 1
ATOM 887 C C . SER A 1 127 ? -12.512 -19.908 21.588 1.00 95.36 168 SER A C 1
ATOM 888 O O . SER A 1 127 ? -12.657 -20.452 20.490 1.00 95.36 168 SER A O 1
ATOM 891 N N . LYS A 1 128 ? -13.525 -19.508 22.339 1.00 83.85 169 LYS A N 1
ATOM 892 C CA . LYS A 1 128 ? -14.890 -19.669 21.882 1.00 83.85 169 LYS A CA 1
ATOM 893 C C . LYS A 1 128 ? -15.817 -18.823 22.735 1.00 83.85 169 LYS A C 1
ATOM 894 O O . LYS A 1 128 ? -15.886 -19.005 23.951 1.00 83.85 169 LYS A O 1
ATOM 900 N N . PRO A 1 129 ? -16.538 -17.876 22.107 1.00 99.55 170 PRO A N 1
ATOM 901 C CA . PRO A 1 129 ? -17.462 -17.002 22.836 1.00 99.55 170 PRO A CA 1
ATOM 902 C C . PRO A 1 129 ? -18.239 -17.734 23.938 1.00 99.55 170 PRO A C 1
ATOM 903 O O . PRO A 1 129 ? -18.899 -18.751 23.684 1.00 99.55 170 PRO A O 1
ATOM 907 N N . LYS A 1 130 ? -18.136 -17.214 25.163 1.00 106.45 171 LYS A N 1
ATOM 908 C CA . LYS A 1 130 ? -18.810 -17.792 26.327 1.00 106.45 171 LYS A CA 1
ATOM 909 C C . LYS A 1 130 ? -20.288 -17.407 26.326 1.00 106.45 171 LYS A C 1
ATOM 910 O O . LYS A 1 130 ? -20.758 -16.697 27.214 1.00 106.45 171 LYS A O 1
ATOM 916 N N . TYR A 1 131 ? -21.007 -17.882 25.311 1.00 197.76 172 TYR A N 1
ATOM 917 C CA . TYR A 1 131 ? -22.436 -17.613 25.132 1.00 197.76 172 TYR A CA 1
ATOM 918 C C . TYR A 1 131 ? -22.756 -16.113 24.986 1.00 197.76 172 TYR A C 1
ATOM 919 O O . TYR A 1 131 ? -21.872 -15.267 25.278 1.00 101.08 172 TYR A O 1
ATOM 921 N N . TYR B 2 18 ? 34.415 -33.413 33.722 1.00 116.57 76 TYR B N 1
ATOM 922 C CA . TYR B 2 18 ? 33.727 -32.887 32.503 1.00 116.57 76 TYR B CA 1
ATOM 923 C C . T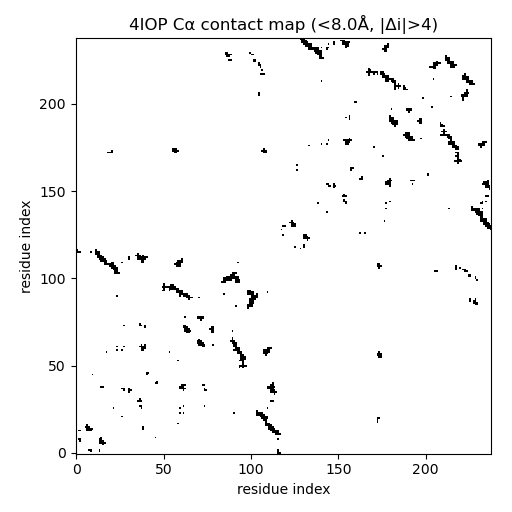YR B 2 18 ? 32.483 -32.054 32.855 1.00 116.57 76 TYR B C 1
ATOM 924 O O . TYR B 2 18 ? 31.580 -32.547 33.531 1.00 116.57 76 TYR B O 1
ATOM 926 N N . LEU B 2 19 ? 32.429 -30.799 32.403 1.00 128.17 77 LEU B N 1
ATOM 927 C CA . LEU B 2 19 ? 31.264 -29.952 32.686 1.00 128.17 77 LEU B CA 1
ATOM 928 C C . LEU B 2 19 ? 31.214 -28.626 31.913 1.00 128.17 77 LEU B C 1
ATOM 929 O O . LEU B 2 19 ? 32.149 -28.273 31.188 1.00 128.17 77 LEU B O 1
ATOM 931 N N . CYS B 2 20 ? 30.102 -27.908 32.082 1.00 136.29 78 CYS B N 1
ATOM 932 C CA . CYS B 2 20 ? 29.854 -26.613 31.440 1.00 136.29 78 CYS B CA 1
ATOM 933 C C . CYS B 2 20 ? 29.073 -25.712 32.420 1.00 136.29 78 CYS B C 1
ATOM 934 O O . CYS B 2 20 ? 28.429 -26.211 33.348 1.00 136.29 78 CYS B O 1
ATOM 937 N N . PRO B 2 21 ? 29.109 -24.377 32.220 1.00 147.35 79 PRO B N 1
ATOM 938 C CA . PRO B 2 21 ? 28.423 -23.400 33.084 1.00 147.35 79 PRO B CA 1
ATOM 939 C C . PRO B 2 21 ? 26.997 -23.724 33.530 1.00 147.35 79 PRO B C 1
ATOM 940 O O . PRO B 2 21 ? 26.456 -24.786 33.225 1.00 147.35 79 PRO B O 1
ATOM 944 N N . ASN B 2 22 ? 26.397 -22.787 34.260 1.00 115.54 80 ASN B N 1
ATOM 945 C CA . ASN B 2 22 ? 25.038 -22.950 34.760 1.00 115.54 80 ASN B CA 1
ATOM 946 C C . ASN B 2 22 ? 24.012 -23.048 33.631 1.00 115.54 80 ASN B C 1
ATOM 947 O O . ASN B 2 22 ? 24.051 -22.281 32.669 1.00 189.68 80 ASN B O 1
ATOM 949 N N . ASP B 2 23 ? 23.095 -23.999 33.770 1.00 198.03 81 ASP B N 1
ATOM 950 C CA . ASP B 2 23 ? 22.043 -24.223 32.786 1.00 198.03 81 ASP B CA 1
ATOM 951 C C . ASP B 2 23 ? 22.641 -24.763 31.481 1.00 198.03 81 ASP B C 1
ATOM 952 O O . ASP B 2 23 ? 22.572 -24.100 30.448 1.00 198.03 81 ASP B O 1
ATOM 957 N N . TRP B 2 24 ? 23.223 -25.963 31.542 1.00 97.83 82 TRP B N 1
ATOM 958 C CA . TRP B 2 24 ? 23.850 -26.626 30.383 1.00 97.83 82 TRP B CA 1
ATOM 959 C C . TRP B 2 24 ? 23.850 -28.147 30.563 1.00 97.83 82 TRP B C 1
ATOM 960 O O . TRP B 2 24 ? 24.855 -28.700 30.995 1.00 97.83 82 TRP B O 1
ATOM 971 N N . LEU B 2 25 ? 22.758 -28.831 30.231 1.00 99.45 83 LEU B N 1
ATOM 972 C CA . LEU B 2 25 ? 22.712 -30.287 30.405 1.00 99.45 83 LEU B CA 1
ATOM 973 C C . LEU B 2 25 ? 23.927 -31.014 29.830 1.00 99.45 83 LEU B C 1
ATOM 974 O O . LEU B 2 25 ? 24.714 -30.422 29.088 1.00 99.45 83 LEU B O 1
ATOM 979 N N . LEU B 2 26 ? 24.085 -32.292 30.189 1.00 97.52 84 LEU B N 1
ATOM 980 C CA . LEU B 2 26 ? 25.195 -33.112 29.689 1.00 97.52 84 LEU B CA 1
ATOM 981 C C . LEU B 2 26 ? 24.876 -34.562 29.367 1.00 97.52 84 LEU B C 1
ATOM 982 O O . LEU B 2 26 ? 24.403 -35.319 30.220 1.00 97.52 84 LEU B O 1
ATOM 987 N N . ASN B 2 27 ? 25.135 -34.943 28.124 1.00 100.43 85 ASN B N 1
ATOM 988 C CA . ASN B 2 27 ? 24.936 -36.318 27.692 1.00 100.43 85 ASN B CA 1
ATOM 989 C C . ASN B 2 27 ? 26.232 -36.637 26.970 1.00 100.43 85 ASN B C 1
ATOM 990 O O . ASN B 2 27 ? 26.455 -36.165 25.854 1.00 100.43 85 ASN B O 1
ATOM 995 N N . GLU B 2 28 ? 27.092 -37.416 27.625 1.00 106.04 86 GLU B N 1
ATOM 996 C CA . GLU B 2 28 ? 28.402 -37.776 27.083 1.00 106.04 86 GLU B CA 1
ATOM 997 C C . GLU B 2 28 ? 29.285 -36.533 26.890 1.00 106.04 86 GLU B C 1
ATOM 998 O O . GLU B 2 28 ? 28.917 -35.439 27.320 1.00 106.04 86 GLU B O 1
ATOM 1004 N N . GLY B 2 29 ? 30.442 -36.693 26.255 1.00 104.50 87 GLY B N 1
ATOM 1005 C CA . GLY B 2 29 ? 31.352 -35.569 26.071 1.00 104.50 87 GLY B CA 1
ATOM 1006 C C . GLY B 2 29 ? 30.843 -34.248 25.495 1.00 104.50 87 GLY B C 1
ATOM 1007 O O . GLY B 2 29 ? 31.638 -33.318 25.300 1.00 104.50 87 GLY B O 1
ATOM 1008 N N . LYS B 2 30 ? 29.538 -34.146 25.236 1.00 128.72 88 LYS B N 1
ATOM 1009 C CA . LYS B 2 30 ? 28.946 -32.937 24.652 1.00 128.72 88 LYS B CA 1
ATOM 1010 C C . LYS B 2 30 ? 28.021 -32.153 25.618 1.00 128.72 88 LYS B C 1
ATOM 1011 O O . LYS B 2 30 ? 27.252 -32.746 26.377 1.00 128.72 88 LYS B O 1
ATOM 1017 N N . CYS B 2 31 ? 28.109 -30.820 25.581 1.00 105.80 89 CYS B N 1
ATOM 1018 C CA . CYS B 2 31 ? 27.290 -29.924 26.417 1.00 105.80 89 CYS B CA 1
ATOM 1019 C C . CYS B 2 31 ? 26.144 -29.359 25.578 1.00 105.80 89 CYS B C 1
ATOM 1020 O O . CYS B 2 31 ? 26.232 -29.386 24.355 1.00 105.80 89 CYS B O 1
ATOM 1023 N N . TYR B 2 32 ? 25.087 -28.835 26.206 1.00 83.55 90 TYR B N 1
ATOM 1024 C CA . TYR B 2 32 ? 23.944 -28.311 25.430 1.00 83.55 90 TYR B CA 1
ATOM 1025 C C . TYR B 2 32 ? 23.187 -27.112 26.015 1.00 83.55 90 TYR B C 1
ATOM 1026 O O . TYR B 2 32 ? 22.521 -27.248 27.036 1.00 83.55 90 TYR B O 1
ATOM 1035 N N . TRP B 2 33 ? 23.271 -25.949 25.371 1.00 128.98 91 TRP B N 1
ATOM 1036 C CA . TRP B 2 33 ? 22.544 -24.772 25.852 1.00 128.98 91 TRP B CA 1
ATOM 1037 C C . TRP B 2 33 ? 21.313 -24.603 24.974 1.00 128.98 91 TRP B C 1
ATOM 1038 O O . TRP B 2 33 ? 21.437 -24.524 23.755 1.00 128.98 91 TRP B O 1
ATOM 1049 N N . PHE B 2 34 ? 20.129 -24.532 25.573 1.00 65.21 92 PHE B N 1
ATOM 1050 C CA . PHE B 2 34 ? 18.919 -24.403 24.768 1.00 65.21 92 PHE B CA 1
ATOM 1051 C C . PHE B 2 34 ? 18.455 -22.988 24.502 1.00 65.21 92 PHE B C 1
ATOM 1052 O O . PHE B 2 34 ? 17.249 -22.710 24.490 1.00 65.21 92 PHE B O 1
ATOM 1060 N N . SER B 2 35 ? 19.425 -22.109 24.263 1.00 72.73 93 SER B N 1
ATOM 1061 C CA . SER B 2 35 ? 19.165 -20.708 23.974 1.00 72.73 93 SER B CA 1
ATOM 1062 C C . SER B 2 35 ? 18.083 -20.208 24.893 1.00 72.73 93 SER B C 1
ATOM 1063 O O . SER B 2 35 ? 17.853 -20.776 25.951 1.00 72.73 93 SER B O 1
ATOM 1066 N N . THR B 2 36 ? 17.401 -19.155 24.487 1.00 108.53 94 THR B N 1
ATOM 1067 C CA . THR B 2 36 ? 16.366 -18.616 25.327 1.00 108.53 94 THR B CA 1
ATOM 1068 C C . THR B 2 36 ? 15.553 -17.608 24.517 1.00 108.53 94 THR B C 1
ATOM 1069 O O . THR B 2 36 ? 14.396 -17.329 24.840 1.00 108.53 94 THR B O 1
ATOM 1073 N N . SER B 2 37 ? 16.158 -17.089 23.446 1.00 105.98 95 SER B N 1
ATOM 1074 C CA . SER B 2 37 ? 15.495 -16.129 22.559 1.00 105.98 95 SER B CA 1
ATOM 1075 C C . SER B 2 37 ? 15.456 -16.636 21.111 1.00 105.98 95 SER B C 1
ATOM 1076 O O . SER B 2 37 ? 16.195 -17.554 20.732 1.00 105.98 95 SER B O 1
ATOM 1079 N N . PHE B 2 38 ? 14.578 -16.035 20.315 1.00 95.30 96 PHE B N 1
ATOM 1080 C CA . PHE B 2 38 ? 14.400 -16.423 18.925 1.00 95.30 96 PHE B CA 1
ATOM 1081 C C . PHE B 2 38 ? 15.355 -15.703 17.985 1.00 95.30 96 PHE B C 1
ATOM 1082 O O . PHE B 2 38 ? 15.584 -14.507 18.123 1.00 95.30 96 PHE B O 1
ATOM 1090 N N . LYS B 2 39 ? 15.907 -16.432 17.021 1.00 93.70 97 LYS B N 1
ATOM 1091 C CA . LYS B 2 39 ? 16.825 -15.835 16.067 1.00 93.70 97 LYS B CA 1
ATOM 1092 C C . LYS B 2 39 ? 16.943 -16.651 14.791 1.00 93.70 97 LYS B C 1
ATOM 1093 O O . LYS B 2 39 ? 16.939 -17.880 14.818 1.00 93.70 97 LYS B O 1
ATOM 1099 N N . THR B 2 40 ? 17.036 -15.947 13.669 1.00 77.26 98 THR B N 1
ATOM 1100 C CA . THR B 2 40 ? 17.201 -16.580 12.372 1.00 77.26 98 THR B CA 1
ATOM 1101 C C . THR B 2 40 ? 18.305 -17.616 12.474 1.00 77.26 98 THR B C 1
ATOM 1102 O O . THR B 2 40 ? 19.336 -17.384 13.102 1.00 77.26 98 THR B O 1
ATOM 1106 N N . TRP B 2 41 ? 18.082 -18.760 11.853 1.00 67.48 99 TRP B N 1
ATOM 1107 C CA . TRP B 2 41 ? 19.049 -19.841 11.871 1.00 67.48 99 TRP B CA 1
ATOM 1108 C C . TRP B 2 41 ? 20.519 -19.430 11.854 1.00 67.48 99 TRP B C 1
ATOM 1109 O O . TRP B 2 41 ? 21.278 -19.815 12.738 1.00 67.48 99 TRP B O 1
ATOM 1120 N N . LYS B 2 42 ? 20.937 -18.670 10.845 1.00 134.06 100 LYS B N 1
ATOM 1121 C CA . LYS B 2 42 ? 22.340 -18.264 10.765 1.00 134.06 100 LYS B CA 1
ATOM 1122 C C . LYS B 2 42 ? 22.747 -17.490 12.020 1.00 134.06 100 LYS B C 1
ATOM 1123 O O . LYS B 2 42 ? 23.898 -17.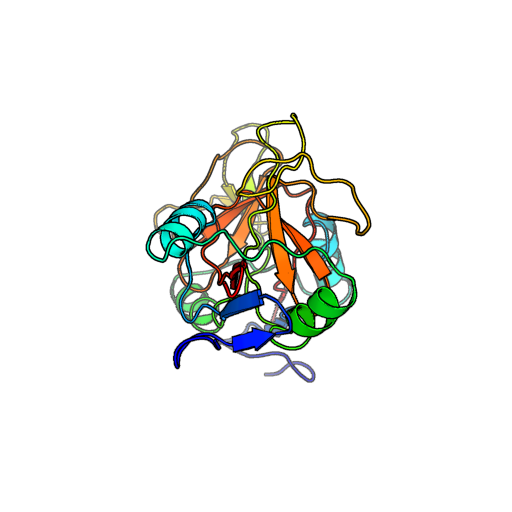557 12.459 1.00 198.03 100 LYS B O 1
ATOM 1125 N N . GLU B 2 43 ? 21.789 -16.777 12.606 1.00 73.27 101 GLU B N 1
ATOM 1126 C CA . GLU B 2 43 ? 22.039 -15.994 13.808 1.00 73.27 101 GLU B CA 1
ATOM 1127 C C . GLU B 2 43 ? 22.374 -16.863 15.004 1.00 73.27 101 GLU B C 1
ATOM 1128 O O . GLU B 2 43 ? 23.261 -16.544 15.788 1.00 73.27 101 GLU B O 1
ATOM 1134 N N . SER B 2 44 ? 21.647 -17.957 15.160 1.00 82.83 102 SER B N 1
ATOM 1135 C CA . SER B 2 44 ? 21.918 -18.853 16.263 1.00 82.83 102 SER B CA 1
ATOM 1136 C C . SER B 2 44 ? 23.236 -19.558 16.013 1.00 82.83 102 SER B C 1
ATOM 1137 O O . SER B 2 44 ? 24.059 -19.622 16.910 1.00 82.83 102 SER B O 1
ATOM 1140 N N . GLN B 2 45 ? 23.450 -20.075 14.804 1.00 108.46 103 GLN B N 1
ATOM 1141 C CA . GLN B 2 45 ? 24.713 -20.750 14.497 1.00 108.46 103 GLN B CA 1
ATOM 1142 C C . GLN B 2 45 ? 25.816 -19.805 14.957 1.00 108.46 103 GLN B C 1
ATOM 1143 O O . GLN B 2 45 ? 26.897 -20.250 15.350 1.00 108.46 103 GLN B O 1
ATOM 1149 N N . ARG B 2 46 ? 25.526 -18.501 14.905 1.00 106.54 104 ARG B N 1
ATOM 1150 C CA . ARG B 2 46 ? 26.471 -17.463 15.322 1.00 106.54 104 ARG B CA 1
ATOM 1151 C C . ARG B 2 46 ? 26.575 -17.466 16.836 1.00 106.54 104 ARG B C 1
ATOM 1152 O O . ARG B 2 46 ? 27.658 -17.656 17.391 1.00 106.54 104 ARG B O 1
ATOM 1160 N N . ASP B 2 47 ? 25.432 -17.249 17.485 1.00 103.22 105 ASP B N 1
ATOM 1161 C CA . ASP B 2 47 ? 25.327 -17.218 18.941 1.00 103.22 105 ASP B CA 1
ATOM 1162 C C . ASP B 2 47 ? 26.033 -18.388 19.614 1.00 103.22 105 ASP B C 1
ATOM 1163 O O . ASP B 2 47 ? 26.563 -18.228 20.708 1.00 103.22 105 ASP B O 1
ATOM 1168 N N . CYS B 2 48 ? 26.022 -19.557 18.970 1.00 96.57 106 CYS B N 1
ATOM 1169 C CA . CYS B 2 48 ? 26.687 -20.759 19.495 1.00 96.57 106 CYS B CA 1
ATOM 1170 C C . CYS B 2 48 ? 28.194 -20.545 19.450 1.00 96.57 106 CYS B C 1
ATOM 1171 O O . CYS B 2 48 ? 28.928 -20.905 20.378 1.00 96.57 106 CYS B O 1
ATOM 1174 N N . THR B 2 49 ? 28.638 -19.982 18.331 1.00 127.40 107 THR B N 1
ATOM 1175 C CA . THR B 2 49 ? 30.037 -19.683 18.092 1.00 127.40 107 THR B CA 1
ATOM 1176 C C . THR B 2 49 ? 30.506 -18.640 19.092 1.00 127.40 107 THR B C 1
ATOM 1177 O O . THR B 2 49 ? 31.639 -18.697 19.570 1.00 127.40 107 THR B O 1
ATOM 1181 N N . GLN B 2 50 ? 29.621 -17.697 19.415 1.00 112.45 108 GLN B N 1
ATOM 1182 C CA . GLN B 2 50 ? 29.937 -16.632 20.363 1.00 112.45 108 GLN B CA 1
ATOM 1183 C C . GLN B 2 50 ? 30.116 -17.189 21.768 1.00 112.45 108 GLN B C 1
ATOM 1184 O O . GLN B 2 50 ? 30.244 -16.442 22.736 1.00 112.45 108 GLN B O 1
ATOM 1190 N N . LEU B 2 51 ? 30.116 -18.515 21.858 1.00 95.60 109 LEU B N 1
ATOM 1191 C CA . LEU B 2 51 ? 30.308 -19.236 23.110 1.00 95.60 109 LEU B CA 1
ATOM 1192 C C . LEU B 2 51 ? 31.028 -20.525 22.744 1.00 95.60 109 LEU B C 1
ATOM 1193 O O . LEU B 2 51 ? 30.657 -21.604 23.204 1.00 95.60 109 LEU B O 1
ATOM 1198 N N . GLN B 2 52 ? 32.060 -20.393 21.914 1.00 120.40 110 GLN B N 1
ATOM 1199 C CA . GLN B 2 52 ? 32.843 -21.530 21.439 1.00 120.40 110 GLN B CA 1
ATOM 1200 C C . GLN B 2 52 ? 32.036 -22.816 21.451 1.00 120.40 110 GLN B C 1
ATOM 1201 O O . GLN B 2 52 ? 32.351 -23.755 22.181 1.00 120.40 110 GLN B O 1
ATOM 1207 N N . ALA B 2 53 ? 30.987 -22.834 20.636 1.00 126.43 111 ALA B N 1
ATOM 1208 C CA . ALA B 2 53 ? 30.107 -23.984 20.503 1.00 126.43 111 ALA B CA 1
ATOM 1209 C C . ALA B 2 53 ? 29.468 -23.854 19.139 1.00 126.43 111 ALA B C 1
ATOM 1210 O O . ALA B 2 53 ? 29.687 -22.865 18.441 1.00 126.43 111 ALA B O 1
ATOM 1212 N N . HIS B 2 54 ? 28.676 -24.843 18.755 1.00 95.39 112 HIS B N 1
ATOM 1213 C CA . HIS B 2 54 ? 28.013 -24.795 17.463 1.00 95.39 112 HIS B CA 1
ATOM 1214 C C . HIS B 2 54 ? 26.588 -25.292 17.560 1.00 95.39 112 HIS B C 1
ATOM 1215 O O . HIS B 2 54 ? 26.222 -25.967 18.518 1.00 95.39 112 HIS B O 1
ATOM 1222 N N . LEU B 2 55 ? 25.787 -24.953 16.558 1.00 101.97 113 LEU B N 1
ATOM 1223 C CA . LEU B 2 55 ? 24.403 -25.385 16.528 1.00 101.97 113 LEU B CA 1
ATOM 1224 C C . LEU B 2 55 ? 24.396 -26.910 16.568 1.00 101.97 113 LEU B C 1
ATOM 1225 O O . LEU B 2 55 ? 25.301 -27.561 16.039 1.00 101.97 113 LEU B O 1
ATOM 1230 N N . LEU B 2 56 ? 23.378 -27.466 17.215 1.00 82.12 114 LEU B N 1
ATOM 1231 C CA . LEU B 2 56 ? 23.247 -28.908 17.369 1.00 82.12 114 LEU B CA 1
ATOM 1232 C C . LEU B 2 56 ? 23.585 -29.700 16.124 1.00 82.12 114 LEU B C 1
ATOM 1233 O O . LEU B 2 56 ? 23.297 -29.272 15.013 1.00 82.12 114 LEU B O 1
ATOM 1238 N N . VAL B 2 57 ? 24.225 -30.847 16.317 1.00 91.14 115 VAL B N 1
ATOM 1239 C CA . VAL B 2 57 ? 24.560 -31.735 15.209 1.00 91.14 115 VAL B CA 1
ATOM 1240 C C . VAL B 2 57 ? 24.470 -33.161 15.753 1.00 91.14 115 VAL B C 1
ATOM 1241 O O . VAL B 2 57 ? 25.427 -33.704 16.316 1.00 91.14 115 VAL B O 1
ATOM 1245 N N . ILE B 2 58 ? 23.288 -33.749 15.587 1.00 78.80 116 ILE B N 1
ATOM 1246 C CA . ILE B 2 58 ? 22.991 -35.090 16.075 1.00 78.80 116 ILE B CA 1
ATOM 1247 C C . ILE B 2 58 ? 23.897 -36.189 15.525 1.00 78.80 116 ILE B C 1
ATOM 1248 O O . ILE B 2 58 ? 23.610 -36.790 14.484 1.00 78.80 116 ILE B O 1
ATOM 1253 N N . GLN B 2 59 ? 24.983 -36.447 16.260 1.00 84.28 117 GLN B N 1
ATOM 1254 C CA . GLN B 2 59 ? 25.979 -37.464 15.911 1.00 84.28 117 GLN B CA 1
ATOM 1255 C C . GLN B 2 59 ? 25.355 -38.854 15.639 1.00 84.28 117 GLN B C 1
ATOM 1256 O O . GLN B 2 59 ? 25.623 -39.461 14.601 1.00 160.62 117 GLN B O 1
ATOM 1258 N N . ASN B 2 60 ? 24.546 -39.357 16.578 1.00 151.48 118 ASN B N 1
ATOM 1259 C CA . ASN B 2 60 ? 23.859 -40.643 16.404 1.00 151.48 118 ASN B CA 1
ATOM 1260 C C . ASN B 2 60 ? 22.703 -40.903 17.381 1.00 151.48 118 ASN B C 1
ATOM 1261 O O . ASN B 2 60 ? 22.670 -40.364 18.484 1.00 151.48 118 ASN B O 1
ATOM 1266 N N . LEU B 2 61 ? 21.768 -41.749 16.943 1.00 90.62 119 LEU B N 1
ATOM 1267 C CA . LEU B 2 61 ? 20.550 -42.121 17.673 1.00 90.62 119 LEU B CA 1
ATOM 1268 C C . LEU B 2 61 ? 20.483 -41.898 19.172 1.00 90.62 119 LEU B C 1
ATOM 1269 O O . LEU B 2 61 ? 19.438 -41.511 19.694 1.00 90.62 119 LEU B O 1
ATOM 1274 N N . ASP B 2 62 ? 21.588 -42.154 19.859 1.00 98.73 120 ASP B N 1
ATOM 1275 C CA . ASP B 2 62 ? 21.654 -41.975 21.301 1.00 98.73 120 ASP B CA 1
ATOM 1276 C C . ASP B 2 62 ? 21.642 -40.493 21.650 1.00 98.73 120 ASP B C 1
ATOM 1277 O O . ASP B 2 62 ? 21.074 -40.095 22.667 1.00 98.73 120 ASP B O 1
ATOM 1282 N N . GLU B 2 63 ? 22.276 -39.682 20.808 1.00 108.37 121 GLU B N 1
ATOM 1283 C CA . GLU B 2 63 ? 22.317 -38.234 21.018 1.00 108.37 121 GLU B CA 1
ATOM 1284 C C . GLU B 2 63 ? 20.922 -37.690 20.704 1.00 108.37 121 GLU B C 1
ATOM 1285 O O . GLU B 2 63 ? 20.476 -36.690 21.276 1.00 108.37 121 GLU B O 1
ATOM 1291 N N . LEU B 2 64 ? 20.239 -38.371 19.788 1.00 73.89 122 LEU B N 1
ATOM 1292 C CA . LEU B 2 64 ? 18.901 -37.983 19.382 1.00 73.89 122 LEU B CA 1
ATOM 1293 C C . LEU B 2 64 ? 17.895 -38.345 20.446 1.00 73.89 122 LEU B C 1
ATOM 1294 O O . LEU B 2 64 ? 17.072 -37.510 20.828 1.00 73.89 122 LEU B O 1
ATOM 1299 N N . GLU B 2 65 ? 17.963 -39.592 20.916 1.00 89.69 123 GLU B N 1
ATOM 1300 C CA . GLU B 2 65 ? 17.062 -40.086 21.960 1.00 89.69 123 GLU B CA 1
ATOM 1301 C C . GLU B 2 65 ? 17.437 -39.484 23.318 1.00 89.69 123 GLU B C 1
ATOM 1302 O O . GLU B 2 65 ? 17.300 -40.125 24.362 1.00 175.36 123 GLU B O 1
ATOM 1304 N N . PHE B 2 66 ? 17.916 -38.244 23.271 1.00 66.66 124 PHE B N 1
ATOM 1305 C CA . PHE B 2 66 ? 18.304 -37.498 24.453 1.00 66.66 124 PHE B CA 1
ATOM 1306 C C . PHE B 2 66 ? 17.770 -36.067 24.375 1.00 66.66 124 PHE B C 1
ATOM 1307 O O . PHE B 2 66 ? 17.176 -35.554 25.333 1.00 66.66 124 PHE B O 1
ATOM 1315 N N . ILE B 2 67 ? 18.004 -35.413 23.241 1.00 76.10 125 ILE B N 1
ATOM 1316 C CA . ILE B 2 67 ? 17.521 -34.054 23.065 1.00 76.10 125 ILE B CA 1
ATOM 1317 C C . ILE B 2 67 ? 16.027 -34.199 22.871 1.00 76.10 125 ILE B C 1
ATOM 1318 O O . ILE B 2 67 ? 15.233 -33.362 23.323 1.00 76.10 125 ILE B O 1
ATOM 1323 N N . GLN B 2 68 ? 15.676 -35.291 22.195 1.00 75.89 126 GLN B N 1
ATOM 1324 C CA . GLN B 2 68 ? 14.297 -35.642 21.886 1.00 75.89 126 GLN B CA 1
ATOM 1325 C C . GLN B 2 68 ? 13.421 -35.550 23.139 1.00 75.89 126 GLN B C 1
ATOM 1326 O O . GLN B 2 68 ? 12.600 -34.638 23.267 1.00 75.89 126 GLN B O 1
ATOM 1332 N N . ASN B 2 69 ? 13.603 -36.489 24.064 1.00 127.47 127 ASN B N 1
ATOM 1333 C CA . ASN B 2 69 ? 12.820 -36.486 25.289 1.00 127.47 127 ASN B CA 1
ATOM 1334 C C . ASN B 2 69 ? 13.487 -35.622 26.351 1.00 127.47 127 ASN B C 1
ATOM 1335 O O . ASN B 2 69 ? 13.567 -36.001 27.519 1.00 127.47 127 ASN B O 1
ATOM 1340 N N . SER B 2 70 ? 13.978 -34.463 25.918 1.00 63.34 128 SER B N 1
ATOM 1341 C CA . SER B 2 70 ? 14.617 -33.472 26.790 1.00 63.34 128 SER B CA 1
ATOM 1342 C C . SER B 2 70 ? 13.907 -32.175 26.446 1.00 63.34 128 SER B C 1
ATOM 1343 O O . SER B 2 70 ? 14.218 -31.100 26.961 1.00 63.34 128 SER B O 1
ATOM 1346 N N . LEU B 2 71 ? 12.952 -32.314 25.537 1.00 92.87 129 LEU B N 1
ATOM 1347 C CA . LEU B 2 71 ? 12.149 -31.211 25.056 1.00 92.87 129 LEU B CA 1
ATOM 1348 C C . LEU B 2 71 ? 10.712 -31.388 25.516 1.00 92.87 129 LEU B C 1
ATOM 1349 O O . LEU B 2 71 ? 10.019 -32.335 25.109 1.00 92.87 129 LEU B O 1
ATOM 1354 N N . LYS B 2 72 ? 10.265 -30.486 26.379 1.00 55.06 130 LYS B N 1
ATOM 1355 C CA . LYS B 2 72 ? 8.901 -30.575 26.847 1.00 55.06 130 LYS B CA 1
ATOM 1356 C C . LYS B 2 72 ? 7.951 -29.873 25.867 1.00 55.06 130 LYS B C 1
ATOM 1357 O O . LYS B 2 72 ? 8.177 -28.727 25.484 1.00 176.93 130 LYS B O 1
ATOM 1363 N N . PRO B 2 73 ? 6.894 -30.583 25.422 1.00 74.98 131 PRO B N 1
ATOM 1364 C CA . PRO B 2 73 ? 5.874 -30.096 24.487 1.00 74.98 131 PRO B CA 1
ATOM 1365 C C . PRO B 2 73 ? 5.706 -28.581 24.500 1.00 74.98 131 PRO B C 1
ATOM 1366 O O . PRO B 2 73 ? 5.387 -27.987 25.528 1.00 74.98 131 PRO B O 1
ATOM 1370 N N . GLY B 2 74 ? 5.916 -27.970 23.339 1.00 53.59 132 GLY B N 1
ATOM 1371 C CA . GLY B 2 74 ? 5.832 -26.526 23.216 1.00 53.59 132 GLY B CA 1
ATOM 1372 C C . GLY B 2 74 ? 7.256 -25.995 23.065 1.00 53.59 132 GLY B C 1
ATOM 1373 O O . GLY B 2 74 ? 7.478 -24.807 22.820 1.00 53.59 132 GLY B O 1
ATOM 1374 N N . HIS B 2 75 ? 8.229 -26.893 23.220 1.00 80.97 133 HIS B N 1
ATOM 1375 C CA . HIS B 2 75 ? 9.634 -26.535 23.099 1.00 80.97 133 HIS B CA 1
ATOM 1376 C C . HIS B 2 75 ? 10.240 -27.191 21.863 1.00 80.97 133 HIS B C 1
ATOM 1377 O O . HIS B 2 75 ? 9.960 -28.366 21.574 1.00 80.97 133 HIS B O 1
ATOM 1384 N N . PHE B 2 76 ? 11.062 -26.416 21.144 1.00 89.16 134 PHE B N 1
ATOM 1385 C CA . PHE B 2 76 ? 11.761 -26.860 19.924 1.00 89.16 134 PHE B CA 1
ATOM 1386 C C . PHE B 2 76 ? 12.911 -25.904 19.570 1.00 89.16 134 PHE B C 1
ATOM 1387 O O . PHE B 2 76 ? 13.083 -24.873 20.218 1.00 89.16 134 PHE B O 1
ATOM 1395 N N . GLY B 2 77 ? 13.685 -26.242 18.539 1.00 64.84 135 GLY B N 1
ATOM 1396 C CA . GLY B 2 77 ? 14.795 -25.385 18.141 1.00 64.84 135 GLY B CA 1
ATOM 1397 C C . GLY B 2 77 ? 15.618 -25.810 16.924 1.00 64.84 135 GLY B C 1
ATOM 1398 O O . GLY B 2 77 ? 15.608 -26.981 16.511 1.00 64.84 135 GLY B O 1
ATOM 1399 N N . TRP B 2 78 ? 16.354 -24.846 16.368 1.00 63.36 136 TRP B N 1
ATOM 1400 C CA . TRP B 2 78 ? 17.194 -25.062 15.190 1.00 63.36 136 TRP B CA 1
ATOM 1401 C C . TRP B 2 78 ? 18.196 -26.182 15.414 1.00 63.36 136 TRP B C 1
ATOM 1402 O O . TRP B 2 78 ? 18.275 -26.736 16.501 1.00 63.36 136 TRP B O 1
ATOM 1413 N N . ILE B 2 79 ? 18.965 -26.497 14.374 1.00 66.57 137 ILE B N 1
ATOM 1414 C CA . ILE B 2 79 ? 19.990 -27.541 14.426 1.00 66.57 137 ILE B CA 1
ATOM 1415 C C . ILE B 2 79 ? 20.935 -27.467 13.212 1.00 66.57 137 ILE B C 1
ATOM 1416 O O . ILE B 2 79 ? 20.624 -26.830 12.206 1.00 66.57 137 ILE B O 1
ATOM 1421 N N . GLY B 2 80 ? 22.080 -28.134 13.309 1.00 79.87 138 GLY B N 1
ATOM 1422 C CA . GLY B 2 80 ? 23.047 -28.135 12.225 1.00 79.87 138 GLY B CA 1
ATOM 1423 C C . GLY B 2 80 ? 22.592 -28.711 10.889 1.00 79.87 138 GLY B C 1
ATOM 1424 O O . GLY B 2 80 ? 23.422 -28.976 10.019 1.00 79.87 138 GLY B O 1
ATOM 1425 N N . LEU B 2 81 ? 21.287 -28.911 10.716 1.00 78.30 139 LEU B N 1
ATOM 1426 C CA . LEU B 2 81 ? 20.742 -29.438 9.462 1.00 78.30 139 LEU B CA 1
ATOM 1427 C C . LEU B 2 81 ? 20.085 -28.323 8.673 1.00 78.30 139 LEU B C 1
ATOM 1428 O O . LEU B 2 81 ? 19.219 -27.610 9.188 1.00 78.30 139 LEU B O 1
ATOM 1433 N N . TYR B 2 82 ? 20.514 -28.180 7.421 1.00 91.66 140 TYR B N 1
ATOM 1434 C CA . TYR B 2 82 ? 19.997 -27.165 6.501 1.00 91.66 140 TYR B CA 1
ATOM 1435 C C . TYR B 2 82 ? 19.932 -27.805 5.120 1.00 91.66 140 TYR B C 1
ATOM 1436 O O . TYR B 2 82 ? 20.572 -28.836 4.876 1.00 91.66 140 TYR B O 1
ATOM 1445 N N . VAL B 2 83 ? 19.147 -27.197 4.234 1.00 155.87 141 VAL B N 1
ATOM 1446 C CA . VAL B 2 83 ? 19.016 -27.666 2.858 1.00 155.87 141 VAL B CA 1
ATOM 1447 C C . VAL B 2 83 ? 20.281 -27.181 2.142 1.00 155.87 141 VAL B C 1
ATOM 1448 O O . VAL B 2 83 ? 21.027 -26.389 2.714 1.00 155.87 141 VAL B O 1
ATOM 1452 N N . THR B 2 84 ? 20.525 -27.624 0.907 1.00 111.36 142 THR B N 1
ATOM 1453 C CA . THR B 2 84 ? 21.754 -27.242 0.216 1.00 111.36 142 THR B CA 1
ATOM 1454 C C . THR B 2 84 ? 21.674 -26.224 -0.944 1.00 111.36 142 THR B C 1
ATOM 1455 O O . THR B 2 84 ? 22.690 -25.650 -1.343 1.00 111.36 142 THR B O 1
ATOM 1459 N N . PHE B 2 85 ? 20.476 -25.990 -1.469 1.00 117.08 143 PHE B N 1
ATOM 1460 C CA . PHE B 2 85 ? 20.275 -25.064 -2.579 1.00 117.08 143 PHE B CA 1
ATOM 1461 C C . PHE B 2 85 ? 20.623 -25.697 -3.929 1.00 117.08 143 PHE B C 1
ATOM 1462 O O . PHE B 2 85 ? 19.836 -25.649 -4.878 1.00 198.03 143 PHE B O 1
ATOM 1470 N N . GLN B 2 86 ? 21.819 -26.270 -4.021 1.00 77.06 144 GLN B N 1
ATOM 1471 C CA . GLN B 2 86 ? 22.227 -26.945 -5.260 1.00 77.06 144 GLN B CA 1
ATOM 1472 C C . GLN B 2 86 ? 21.551 -28.341 -5.353 1.00 77.06 144 GLN B C 1
ATOM 1473 O O . GLN B 2 86 ? 20.410 -28.479 -5.846 1.00 154.52 144 GLN B O 1
ATOM 1479 N N . GLY B 2 87 ? 22.255 -29.361 -4.870 1.00 111.24 145 GLY B N 1
ATOM 1480 C CA . GLY B 2 87 ? 21.710 -30.708 -4.897 1.00 111.24 145 GLY B CA 1
ATOM 1481 C C . GLY B 2 87 ? 20.323 -30.692 -4.280 1.00 111.24 145 GLY B C 1
ATOM 1482 O O . GLY B 2 87 ? 19.460 -31.524 -4.591 1.00 111.24 145 GLY B O 1
ATOM 1483 N N . ASN B 2 88 ? 20.115 -29.702 -3.414 1.00 114.85 146 ASN B N 1
ATOM 1484 C CA . ASN B 2 88 ? 18.860 -29.505 -2.702 1.00 114.85 146 ASN B CA 1
ATOM 1485 C C . ASN B 2 88 ? 18.634 -30.665 -1.739 1.00 114.85 146 ASN B C 1
ATOM 1486 O O . ASN B 2 88 ? 17.626 -31.368 -1.825 1.00 114.85 146 ASN B O 1
ATOM 1491 N N . LEU B 2 89 ? 19.588 -30.861 -0.831 1.00 145.32 147 LEU B N 1
ATOM 1492 C CA . LEU B 2 89 ? 19.532 -31.934 0.163 1.00 145.32 147 LEU B CA 1
ATOM 1493 C C . LEU B 2 89 ? 19.630 -31.424 1.585 1.00 145.32 147 LEU B C 1
ATOM 1494 O O . LEU B 2 89 ? 19.553 -30.224 1.840 1.00 145.32 147 LEU B O 1
ATOM 1499 N N . TRP B 2 90 ? 19.800 -32.363 2.510 1.00 85.20 148 TRP B N 1
ATOM 1500 C CA . TRP B 2 90 ? 19.949 -32.024 3.919 1.00 85.20 148 TRP B CA 1
ATOM 1501 C C . TRP B 2 90 ? 21.354 -32.430 4.342 1.00 85.20 148 TRP B C 1
ATOM 1502 O O . TRP B 2 90 ? 21.779 -33.578 4.139 1.00 85.20 148 TRP B O 1
ATOM 1513 N N . MET B 2 91 ? 22.078 -31.482 4.923 1.00 99.19 149 MET B N 1
ATOM 1514 C CA . MET B 2 91 ? 23.435 -31.749 5.372 1.00 99.19 149 MET B CA 1
ATOM 1515 C C . MET B 2 91 ? 23.732 -31.062 6.710 1.00 99.19 149 MET B C 1
ATOM 1516 O O . MET B 2 91 ? 23.101 -30.060 7.072 1.00 99.19 149 MET B O 1
ATOM 1521 N N . TRP B 2 92 ? 24.688 -31.621 7.447 1.00 84.62 150 TRP B N 1
ATOM 1522 C CA . TRP B 2 92 ? 25.063 -31.061 8.732 1.00 84.62 150 TRP B CA 1
ATOM 1523 C C . TRP B 2 92 ? 26.240 -30.116 8.639 1.00 84.62 150 TRP B C 1
ATOM 1524 O O . TRP B 2 92 ? 27.173 -30.313 7.861 1.00 165.72 150 TRP B O 1
ATOM 1535 N N . ILE B 2 93 ? 26.167 -29.077 9.454 1.00 81.78 151 ILE B N 1
ATOM 1536 C CA . ILE B 2 93 ? 27.186 -28.059 9.521 1.00 81.78 151 ILE B CA 1
ATOM 1537 C C . ILE B 2 93 ? 28.557 -28.689 9.812 1.00 81.78 151 ILE B C 1
ATOM 1538 O O . ILE B 2 93 ? 29.588 -28.012 9.726 1.00 81.78 151 ILE B O 1
ATOM 1543 N N . ASP B 2 94 ? 28.557 -29.983 10.149 1.00 105.63 152 ASP B N 1
ATOM 1544 C CA . ASP B 2 94 ? 29.787 -30.728 10.441 1.00 105.63 152 ASP B CA 1
ATOM 1545 C C . ASP B 2 94 ? 30.408 -31.216 9.132 1.00 105.63 152 ASP B C 1
ATOM 1546 O O . ASP B 2 94 ? 31.511 -31.775 9.125 1.00 105.63 152 ASP B O 1
ATOM 1551 N N . GLU B 2 95 ? 29.672 -31.004 8.038 1.00 146.71 153 GLU B N 1
ATOM 1552 C CA . GLU B 2 95 ? 30.071 -31.395 6.683 1.00 146.71 153 GLU B CA 1
ATOM 1553 C C . GLU B 2 95 ? 30.029 -32.893 6.404 1.00 146.71 153 GLU B C 1
ATOM 1554 O O . GLU B 2 95 ? 31.053 -33.507 6.098 1.00 146.71 153 GLU B O 1
ATOM 1560 N N . HIS B 2 96 ? 28.827 -33.459 6.498 1.00 81.06 154 HIS B N 1
ATOM 1561 C CA . HIS B 2 96 ? 28.564 -34.883 6.271 1.00 81.06 154 HIS B CA 1
ATOM 1562 C C . HIS B 2 96 ? 27.075 -34.986 5.900 1.00 81.06 154 HIS B C 1
ATOM 1563 O O . HIS B 2 96 ? 26.216 -34.404 6.567 1.00 81.06 154 HIS B O 1
ATOM 1570 N N . PHE B 2 97 ? 26.763 -35.715 4.837 1.00 150.01 155 PHE B N 1
ATOM 1571 C CA . PHE B 2 97 ? 25.375 -35.850 4.405 1.00 150.01 155 PHE B CA 1
ATOM 1572 C C . PHE B 2 97 ? 24.480 -36.475 5.479 1.00 150.01 155 PHE B C 1
ATOM 1573 O O . PHE B 2 97 ? 24.930 -37.313 6.263 1.00 179.04 155 PHE B O 1
ATOM 1575 N N . LEU B 2 98 ? 23.216 -36.054 5.514 1.00 69.10 156 LEU B N 1
ATOM 1576 C CA . LEU B 2 98 ? 22.232 -36.591 6.473 1.00 69.10 156 LEU B CA 1
ATOM 1577 C C . LEU B 2 98 ? 21.820 -37.983 6.001 1.00 69.10 156 LEU B C 1
ATOM 1578 O O . LEU B 2 98 ? 21.937 -38.279 4.821 1.00 69.10 156 LEU B O 1
ATOM 1583 N N . VAL B 2 99 ? 21.331 -38.845 6.882 1.00 101.94 157 VAL B N 1
ATOM 1584 C CA . VAL B 2 99 ? 20.920 -40.164 6.401 1.00 101.94 157 VAL B CA 1
ATOM 1585 C C . VAL B 2 99 ? 19.626 -40.721 6.989 1.00 101.94 157 VAL B C 1
ATOM 1586 O O . VAL B 2 99 ? 19.322 -40.528 8.170 1.00 101.94 157 VAL B O 1
ATOM 1590 N N . PRO B 2 100 ? 18.832 -41.412 6.155 1.00 115.89 158 PRO B N 1
ATOM 1591 C CA . PRO B 2 100 ? 17.572 -41.995 6.611 1.00 115.89 158 PRO B CA 1
ATOM 1592 C C . PRO B 2 100 ? 17.827 -42.986 7.738 1.00 115.89 158 PRO B C 1
ATOM 1593 O O . PRO B 2 100 ? 16.895 -43.500 8.352 1.00 115.89 158 PRO B O 1
ATOM 1597 N N . GLU B 2 101 ? 19.102 -43.256 7.998 1.00 84.13 159 GLU B N 1
ATOM 1598 C CA . GLU B 2 101 ? 19.488 -44.163 9.075 1.00 84.13 159 GLU B CA 1
ATOM 1599 C C . GLU B 2 101 ? 19.351 -43.455 10.439 1.00 84.13 159 GLU B C 1
ATOM 1600 O O . GLU B 2 101 ? 19.481 -44.077 11.492 1.00 84.13 159 GLU B O 1
ATOM 1602 N N . LEU B 2 102 ? 19.094 -42.149 10.399 1.00 80.32 160 LEU B N 1
ATOM 1603 C CA . LEU B 2 102 ? 18.937 -41.333 11.604 1.00 80.32 160 LEU B CA 1
ATOM 1604 C C . LEU B 2 102 ? 17.484 -40.916 11.728 1.00 80.32 160 LEU B C 1
ATOM 1605 O O . LEU B 2 102 ? 16.792 -41.294 12.681 1.00 80.32 160 LEU B O 1
ATOM 1610 N N . PHE B 2 103 ? 17.039 -40.118 10.760 1.00 76.54 161 PHE B N 1
ATOM 1611 C CA . PHE B 2 103 ? 15.661 -39.653 10.720 1.00 76.54 161 PHE B CA 1
ATOM 1612 C C . PHE B 2 103 ? 15.323 -39.033 9.376 1.00 76.54 161 PHE B C 1
ATOM 1613 O O . PHE B 2 103 ? 16.002 -39.287 8.386 1.00 76.54 161 PHE B O 1
ATOM 1621 N N . SER B 2 104 ? 14.284 -38.210 9.341 1.00 66.02 162 SER B N 1
ATOM 1622 C CA . SER B 2 104 ? 13.873 -37.626 8.080 1.00 66.02 162 SER B CA 1
ATOM 1623 C C . SER B 2 104 ? 12.874 -36.480 8.208 1.00 66.02 162 SER B C 1
ATOM 1624 O O . SER B 2 104 ? 11.700 -36.719 8.463 1.00 66.02 162 SER B O 1
ATOM 1627 N N . VAL B 2 105 ? 13.334 -35.247 7.988 1.00 89.52 163 VAL B N 1
ATOM 1628 C CA . VAL B 2 105 ? 12.486 -34.049 8.088 1.00 89.52 163 VAL B CA 1
ATOM 1629 C C . VAL B 2 105 ? 11.086 -34.146 7.459 1.00 89.52 163 VAL B C 1
ATOM 1630 O O . VAL B 2 105 ? 10.902 -34.721 6.381 1.00 89.52 163 VAL B O 1
ATOM 1632 N N . ILE B 2 106 ? 10.111 -33.573 8.167 1.00 53.00 164 ILE B N 1
ATOM 1633 C CA . ILE B 2 106 ? 8.711 -33.535 7.744 1.00 53.00 164 ILE B CA 1
ATOM 1634 C C . ILE B 2 106 ? 8.438 -32.113 7.211 1.00 53.00 164 ILE B C 1
ATOM 1635 O O . ILE B 2 106 ? 8.440 -31.136 7.960 1.00 53.00 164 ILE B O 1
ATOM 1637 N N . GLY B 2 107 ? 8.240 -32.016 5.900 1.00 82.73 165 GLY B N 1
ATOM 1638 C CA . GLY B 2 107 ? 7.990 -30.737 5.259 1.00 82.73 165 GLY B CA 1
ATOM 1639 C C . GLY B 2 107 ? 8.735 -30.587 3.933 1.00 82.73 165 GLY B C 1
ATOM 1640 O O . GLY B 2 107 ? 9.582 -31.421 3.578 1.00 82.73 165 GLY B O 1
ATOM 1641 N N . PRO B 2 108 ? 8.456 -29.514 3.178 1.00 103.05 166 PRO B N 1
ATOM 1642 C CA . PRO B 2 108 ? 9.127 -29.298 1.889 1.00 103.05 166 PRO B CA 1
ATOM 1643 C C . PRO B 2 108 ? 10.628 -29.381 2.071 1.00 103.05 166 PRO B C 1
ATOM 1644 O O . PRO B 2 108 ? 11.130 -29.086 3.152 1.00 103.05 166 PRO B O 1
ATOM 1648 N N . THR B 2 109 ? 11.349 -29.779 1.032 1.00 85.43 167 THR B N 1
ATOM 1649 C CA . THR B 2 109 ? 12.798 -29.869 1.156 1.00 85.43 167 THR B CA 1
ATOM 1650 C C . THR B 2 109 ? 13.481 -28.984 0.126 1.00 85.43 167 THR B C 1
ATOM 1651 O O . THR B 2 109 ? 14.341 -29.454 -0.620 1.00 85.43 167 THR B O 1
ATOM 1655 N N . ASP B 2 110 ? 13.094 -27.705 0.095 1.00 83.78 168 ASP B N 1
ATOM 1656 C CA . ASP B 2 110 ? 13.651 -26.731 -0.854 1.00 83.78 168 ASP B CA 1
ATOM 1657 C C . ASP B 2 110 ? 14.728 -25.851 -0.220 1.00 83.78 168 ASP B C 1
ATOM 1658 O O . ASP B 2 110 ? 14.826 -25.781 1.000 1.00 83.78 168 ASP B O 1
ATOM 1663 N N . ASP B 2 111 ? 15.542 -25.200 -1.057 1.00 100.65 169 ASP B N 1
ATOM 1664 C CA . ASP B 2 111 ? 16.605 -24.312 -0.584 1.00 100.65 169 ASP B CA 1
ATOM 1665 C C . ASP B 2 111 ? 15.954 -23.269 0.307 1.00 100.65 169 ASP B C 1
ATOM 1666 O O . ASP B 2 111 ? 14.749 -23.047 0.222 1.00 100.65 169 ASP B O 1
ATOM 1671 N N . ARG B 2 112 ? 16.739 -22.626 1.159 1.00 82.16 170 ARG B N 1
ATOM 1672 C CA . ARG B 2 112 ? 16.188 -21.616 2.060 1.00 82.16 170 ARG B CA 1
ATOM 1673 C C . ARG B 2 112 ? 15.514 -22.281 3.273 1.00 82.16 170 ARG B C 1
ATOM 1674 O O . ARG B 2 112 ? 14.952 -21.612 4.144 1.00 82.16 170 ARG B O 1
ATOM 1682 N N . SER B 2 113 ? 15.593 -23.604 3.341 1.00 96.72 171 SER B N 1
ATOM 1683 C CA . SER B 2 113 ? 14.982 -24.318 4.453 1.00 96.72 171 SER B CA 1
ATOM 1684 C C . SER B 2 113 ? 16.000 -24.993 5.373 1.00 96.72 171 SER B C 1
ATOM 1685 O O . SER B 2 113 ? 16.942 -25.663 4.926 1.00 96.72 171 SER B O 1
ATOM 1688 N N . CYS B 2 114 ? 15.784 -24.795 6.673 1.00 95.48 172 CYS B N 1
ATOM 1689 C CA . CYS B 2 114 ? 16.634 -25.322 7.735 1.00 95.48 172 CYS B CA 1
ATOM 1690 C C . CYS B 2 114 ? 15.781 -26.228 8.630 1.00 95.48 172 CYS B C 1
ATOM 1691 O O . CYS B 2 114 ? 14.561 -26.315 8.461 1.00 95.48 172 CYS B O 1
ATOM 1694 N N . ALA B 2 115 ? 16.419 -26.894 9.586 1.00 61.16 173 ALA B N 1
ATOM 1695 C CA . ALA B 2 115 ? 15.700 -27.805 10.472 1.00 61.16 173 ALA B CA 1
ATOM 1696 C C . ALA B 2 115 ? 15.555 -27.355 11.931 1.00 61.16 173 ALA B C 1
ATOM 1697 O O . ALA B 2 115 ? 16.373 -26.585 12.465 1.00 61.16 173 ALA B O 1
ATOM 1699 N N . VAL B 2 116 ? 14.479 -27.844 12.546 1.00 71.33 174 VAL B N 1
ATOM 1700 C CA . VAL B 2 116 ? 14.170 -27.599 13.950 1.00 71.33 174 VAL B CA 1
ATOM 1701 C C . VAL B 2 116 ? 13.644 -28.921 14.505 1.00 71.33 174 VAL B C 1
ATOM 1702 O O . VAL B 2 116 ? 13.012 -29.700 13.776 1.00 71.33 174 VAL B O 1
ATOM 1706 N N . ILE B 2 117 ? 13.903 -29.171 15.790 1.00 72.70 175 ILE B N 1
ATOM 1707 C CA . ILE B 2 117 ? 13.476 -30.414 16.416 1.00 72.70 175 ILE B CA 1
ATOM 1708 C C . ILE B 2 117 ? 12.421 -30.231 17.501 1.00 72.70 175 ILE B C 1
ATOM 1709 O O . ILE B 2 117 ? 12.492 -29.344 18.358 1.00 72.70 175 ILE B O 1
ATOM 1714 N N . THR B 2 118 ? 11.418 -31.083 17.414 1.00 72.68 176 THR B N 1
ATOM 1715 C CA . THR B 2 118 ? 10.328 -31.091 18.350 1.00 72.68 176 THR B CA 1
ATOM 1716 C C . THR B 2 118 ? 10.643 -32.323 19.175 1.00 72.68 176 THR B C 1
ATOM 1717 O O . THR B 2 118 ? 11.475 -33.138 18.771 1.00 72.68 176 THR B O 1
ATOM 1721 N N . GLY B 2 119 ? 9.990 -32.463 20.322 1.00 80.93 177 GLY B N 1
ATOM 1722 C CA . GLY B 2 119 ? 10.228 -33.626 21.152 1.00 80.93 177 GLY B CA 1
ATOM 1723 C C . GLY B 2 119 ? 9.926 -34.938 20.446 1.00 80.93 177 GLY B C 1
ATOM 1724 O O . GLY B 2 119 ? 10.458 -35.967 20.850 1.00 80.93 177 GLY B O 1
ATOM 1725 N N . ASN B 2 120 ? 9.095 -34.909 19.398 1.00 77.38 178 ASN B N 1
ATOM 1726 C CA . ASN B 2 120 ? 8.734 -36.127 18.665 1.00 77.38 178 ASN B CA 1
ATOM 1727 C C . ASN B 2 120 ? 9.421 -36.366 17.322 1.00 77.38 178 ASN B C 1
ATOM 1728 O O . ASN B 2 120 ? 9.916 -37.468 17.058 1.00 77.38 178 ASN B O 1
ATOM 1733 N N . TRP B 2 121 ? 9.442 -35.350 16.468 1.00 79.42 179 TRP B N 1
ATOM 1734 C CA . TRP B 2 121 ? 10.079 -35.486 15.161 1.00 79.42 179 TRP B CA 1
ATOM 1735 C C . TRP B 2 121 ? 10.874 -34.261 14.758 1.00 79.42 179 TRP B C 1
ATOM 1736 O O . TRP B 2 121 ? 11.084 -33.356 15.557 1.00 79.42 179 TRP B O 1
ATOM 1747 N N . VAL B 2 122 ? 11.320 -34.253 13.507 1.00 116.15 180 VAL B N 1
ATOM 1748 C CA . VAL B 2 122 ? 12.097 -33.147 12.968 1.00 116.15 180 VAL B CA 1
ATOM 1749 C C . VAL B 2 122 ? 11.386 -32.566 11.769 1.00 116.15 180 VAL B C 1
ATOM 1750 O O . VAL B 2 122 ? 11.217 -33.230 10.750 1.00 116.15 180 VAL B O 1
ATOM 1754 N N . TYR B 2 123 ? 10.987 -31.311 11.896 1.00 80.89 181 TYR B N 1
ATOM 1755 C CA . TYR B 2 123 ? 10.278 -30.630 10.833 1.00 80.89 181 TYR B CA 1
ATOM 1756 C C . TYR B 2 123 ? 11.216 -29.717 10.058 1.00 80.89 181 TYR B C 1
ATOM 1757 O O . TYR B 2 123 ? 12.374 -29.532 10.457 1.00 80.89 181 TYR B O 1
ATOM 1766 N N . SER B 2 124 ? 10.721 -29.170 8.943 1.00 79.41 182 SER B N 1
ATOM 1767 C CA . SER B 2 124 ? 11.505 -28.257 8.108 1.00 79.41 182 SER B CA 1
ATOM 1768 C C . SER B 2 124 ? 10.891 -26.853 8.116 1.00 79.41 182 SER B C 1
ATOM 1769 O O . SER B 2 124 ? 9.690 -26.686 7.860 1.00 79.41 182 SER B O 1
ATOM 1772 N N . GLU B 2 125 ? 11.723 -25.852 8.407 1.00 64.41 183 GLU B N 1
ATOM 1773 C CA . GLU B 2 125 ? 11.261 -24.473 8.485 1.00 64.41 183 GLU B CA 1
ATOM 1774 C C . GLU B 2 125 ? 12.037 -23.473 7.645 1.00 64.41 183 GLU B C 1
ATOM 1775 O O . GLU B 2 125 ? 13.108 -23.782 7.105 1.00 64.41 183 GLU B O 1
ATOM 1781 N N . ASP B 2 126 ? 11.472 -22.265 7.567 1.00 77.74 184 ASP B N 1
ATOM 1782 C CA . ASP B 2 126 ? 12.025 -21.133 6.809 1.00 77.74 184 ASP B CA 1
ATOM 1783 C C . ASP B 2 126 ? 13.188 -20.470 7.568 1.00 77.74 184 ASP B C 1
ATOM 1784 O O . ASP B 2 126 ? 12.939 -19.684 8.484 1.00 77.74 184 ASP B O 1
ATOM 1789 N N . CYS B 2 127 ? 14.441 -20.761 7.188 1.00 73.70 185 CYS B N 1
ATOM 1790 C CA . CYS B 2 127 ? 15.605 -20.180 7.886 1.00 73.70 185 CYS B CA 1
ATOM 1791 C C . CYS B 2 127 ? 15.482 -18.672 8.198 1.00 73.70 185 CYS B C 1
ATOM 1792 O O . CYS B 2 127 ? 16.080 -18.183 9.158 1.00 73.70 185 CYS B O 1
ATOM 1795 N N . SER B 2 128 ? 14.717 -17.938 7.392 1.00 83.86 186 SER B N 1
ATOM 1796 C CA . SER B 2 128 ? 14.539 -16.498 7.592 1.00 83.86 186 SER B CA 1
ATOM 1797 C C . SER B 2 128 ? 13.664 -16.221 8.806 1.00 83.86 186 SER B C 1
ATOM 1798 O O . SER B 2 128 ? 13.287 -15.076 9.070 1.00 83.86 186 SER B O 1
ATOM 1801 N N . SER B 2 129 ? 13.349 -17.273 9.549 1.00 100.33 187 SER B N 1
ATOM 1802 C CA . SER B 2 129 ? 12.495 -17.129 10.712 1.00 100.33 187 SER B CA 1
ATOM 1803 C C . SER B 2 129 ? 13.212 -17.175 12.071 1.00 100.33 187 SER B C 1
ATOM 1804 O O . SER B 2 129 ? 14.332 -17.687 12.197 1.00 100.33 187 SER B O 1
ATOM 1807 N N . THR B 2 130 ? 12.542 -16.625 13.082 1.00 78.17 188 THR B N 1
ATOM 1808 C CA . THR B 2 130 ? 13.064 -16.563 14.439 1.00 78.17 188 THR B CA 1
ATOM 1809 C C . THR B 2 130 ? 12.567 -17.689 15.340 1.00 78.17 188 THR B C 1
ATOM 1810 O O . THR B 2 130 ? 11.361 -17.807 15.587 1.00 78.17 188 THR B O 1
ATOM 1814 N N . PHE B 2 131 ? 13.509 -18.493 15.831 1.00 57.45 189 PHE B N 1
ATOM 1815 C CA . PHE B 2 131 ? 13.225 -19.595 16.748 1.00 57.45 189 PHE B CA 1
ATOM 1816 C C . PHE B 2 131 ? 14.360 -19.670 17.795 1.00 57.45 189 PHE B C 1
ATOM 1817 O O . PHE B 2 131 ? 15.388 -18.985 17.663 1.00 57.45 189 PHE B O 1
ATOM 1825 N N . LYS B 2 132 ? 14.172 -20.494 18.829 1.00 62.55 190 LYS B N 1
ATOM 1826 C CA . LYS B 2 132 ? 15.199 -20.672 19.859 1.00 62.55 190 LYS B CA 1
ATOM 1827 C C . LYS B 2 132 ? 16.246 -21.648 19.321 1.00 62.55 190 LYS B C 1
ATOM 1828 O O . LYS B 2 132 ? 15.894 -22.617 18.648 1.00 62.55 190 LYS B O 1
ATOM 1834 N N . GLY B 2 133 ? 17.521 -21.409 19.624 1.00 59.64 191 GLY B N 1
ATOM 1835 C CA . GLY B 2 133 ? 18.580 -22.304 19.161 1.00 59.64 191 GLY B CA 1
ATOM 1836 C C . GLY B 2 133 ? 18.770 -23.515 20.058 1.00 59.64 191 GLY B C 1
ATOM 1837 O O . GLY B 2 133 ? 18.028 -23.685 21.016 1.00 59.64 191 GLY B O 1
ATOM 1838 N N . ILE B 2 134 ? 19.756 -24.354 19.750 1.00 72.54 192 ILE B N 1
ATOM 1839 C CA . ILE B 2 134 ? 20.074 -25.570 20.533 1.00 72.54 192 ILE B CA 1
ATOM 1840 C C . ILE B 2 134 ? 21.585 -25.821 20.251 1.00 72.54 192 ILE B C 1
ATOM 1841 O O . ILE B 2 134 ? 21.940 -26.550 19.317 1.00 72.54 192 ILE B O 1
ATOM 1846 N N . CYS B 2 135 ? 22.466 -25.203 21.046 1.00 81.12 193 CYS B N 1
ATOM 1847 C CA . CYS B 2 135 ? 23.930 -25.311 20.864 1.00 81.12 193 CYS B CA 1
ATOM 1848 C C . CYS B 2 135 ? 24.643 -26.448 21.595 1.00 81.12 193 CYS B C 1
ATOM 1849 O O . CYS B 2 135 ? 24.244 -26.822 22.691 1.00 81.12 193 CYS B O 1
ATOM 1852 N N . GLN B 2 136 ? 25.707 -26.982 20.989 1.00 91.85 194 GLN B N 1
ATOM 1853 C CA . GLN B 2 136 ? 26.503 -28.048 21.613 1.00 91.85 194 GLN B CA 1
ATOM 1854 C C . GLN B 2 136 ? 28.005 -27.837 21.426 1.00 91.85 194 GLN B C 1
ATOM 1855 O O . GLN B 2 136 ? 28.434 -26.875 20.784 1.00 91.85 194 GLN B O 1
ATOM 1861 N N . ARG B 2 137 ? 28.792 -28.743 21.999 1.00 132.88 195 ARG B N 1
ATOM 1862 C CA . ARG B 2 137 ? 30.251 -28.683 21.942 1.00 132.88 195 ARG B CA 1
ATOM 1863 C C . ARG B 2 137 ? 30.768 -29.607 23.049 1.00 132.88 195 ARG B C 1
ATOM 1864 O O . ARG B 2 137 ? 29.973 -30.137 23.825 1.00 132.88 195 ARG B O 1
ATOM 1872 N N . ASP B 2 138 ? 32.083 -29.798 23.138 1.00 130.69 196 ASP B N 1
ATOM 1873 C CA . ASP B 2 138 ? 32.640 -30.684 24.162 1.00 130.69 196 ASP B CA 1
ATOM 1874 C C . ASP B 2 138 ? 33.022 -29.959 25.463 1.00 130.69 196 ASP B C 1
ATOM 1875 O O . ASP B 2 138 ? 33.997 -30.390 26.119 1.00 106.37 196 ASP B O 1
#

GO terms:
  GO:0042803 protein homodimerization activity (F, IDA)
  GO:0042267 natural killer cell mediated cytotoxicity (P, TAS)
  GO:0005515 protein binding (F, IPI)
  GO:0042802 identical protein binding (F, IPI)

Organism: Homo sapiens (NCBI:txid9606)

B-factor: mean 99.66, std 31.17, range [6.75, 198.03]

InterPro domains:
  IPR001304 C-type lectin-like [PF00059] (76-135)
  IPR001304 C-type lectin-like [PS50041] (65-165)
  IPR001304 C-type lectin-like [SM00034] (58-168)
  IPR016186 C-type lectin-like/link domain superfamily [G3DSA:3.10.100.10] (43-173)
  IPR016187 C-type lectin fold [SSF56436] (27-171)
  IPR033992 Natural killer cell receptor-like, C-type lectin-like domain [cd03593] (58-169)
  IPR050828 C-type lectin and matrix domain-containing protein [PTHR45710] (32-170)

Radius of gyration: 18.6 Å; Cα contacts (8 Å, |Δi|>4): 553; chains: 2; bounding box: 56×40×40 Å